Protein AF-A0A4Z2C5Z1-F1 (afdb_monomer_lite)

Secondary structure (DSSP, 8-state):
----HHHHHHHHHHHHHHHHHHHHHHHHHHHHHHHS---HHHHHHHGGG---HHHHHHHHHHHHS-HHHHHHHHHHHHSTTTTGGG--HHHHHHHHHHHHHHHHHHHHHHTT-SSTTHHHHHHHHHHHHHHHHHHHHHHHHHHHHHHHHHHH-EEETTEEE--SSHHHHHHHHHHHHHHHHHHHHHHHHHTT-S-GGG-TT-GGGTS---S---PPS-----PPPPS-----

pLDDT: mean 71.22, std 18.38, range [27.73, 94.25]

Radius of gyration: 23.82 Å; chains: 1; bounding box: 58×43×83 Å

Foldseek 3Di:
DDDPVVVVVVVVVVVVVVVVVVVVVVVVLVVVCVVDVDQLQCCVQPVVVPDDVVNVVVVLCVVVPALLLVVVLVVQCPPPVRHDVVSCVVVVVVVVCVVCCVPPVVVCVVVVPRDPLVVVCVVPNDPVSVVVVVVVVVVVLLVQLSRVQSVQFDQDPNDRDDPDPSSVVSSVVSVCVVVVVVVVVVCVVPVCPDPPVPPSNVVVVVPDDPDDPPDDDDDDDDDDDDDDDDDD

Organism: NCBI:txid433685

Sequence (232 aa):
MALNVPGLVATIIFYLLILCIGIWASIKSKRDEIRMQAHHTDMALLGDRRITLVVGIFTTTATWVGGTFIIGTAETVYDPKLGLIWAVMPLAATLAFCLGGFFFAEPMRDRKYVTIMDPFHIKYGDKLTGLLSVAVLMSEVIWVASTLISLGSVLEDGVYIQSAPISTICMLASLTTILLVSYLVSLLFNKHLIPDAWDVFNVKAQTLPLGGATVPPGENRGPAVPMLESTC

Structure (mmCIF, N/CA/C/O backbone):
data_AF-A0A4Z2C5Z1-F1
#
_entry.id   AF-A0A4Z2C5Z1-F1
#
loop_
_atom_site.group_PDB
_atom_site.id
_atom_site.type_symbol
_atom_site.label_atom_id
_atom_site.label_alt_id
_atom_site.label_comp_id
_atom_site.label_asym_id
_atom_site.label_entity_id
_atom_site.label_seq_id
_atom_site.pdbx_PDB_ins_code
_atom_site.Cartn_x
_atom_site.Cartn_y
_atom_site.Cartn_z
_atom_site.occupancy
_atom_site.B_iso_or_equiv
_atom_site.auth_seq_id
_atom_site.auth_comp_id
_atom_site.auth_asym_id
_atom_site.auth_atom_id
_atom_site.pdbx_PDB_model_num
ATOM 1 N N . MET A 1 1 ? 10.563 4.991 -33.818 1.00 48.00 1 MET A N 1
ATOM 2 C CA . MET A 1 1 ? 10.143 3.843 -32.988 1.00 48.00 1 MET A CA 1
ATOM 3 C C . MET A 1 1 ? 8.797 3.343 -33.491 1.00 48.00 1 MET A C 1
ATOM 5 O O . MET A 1 1 ? 7.889 4.154 -33.623 1.00 48.00 1 MET A O 1
ATOM 9 N N . ALA A 1 2 ? 8.678 2.067 -33.866 1.00 55.00 2 ALA A N 1
ATOM 10 C CA . ALA A 1 2 ? 7.405 1.507 -34.322 1.00 55.00 2 ALA A CA 1
ATOM 11 C C . ALA A 1 2 ? 6.477 1.307 -33.114 1.00 55.00 2 ALA A C 1
ATOM 13 O O . ALA A 1 2 ? 6.870 0.680 -32.132 1.00 55.00 2 ALA A O 1
ATOM 14 N N . LEU A 1 3 ? 5.270 1.874 -33.166 1.00 67.81 3 LEU A N 1
ATOM 15 C CA . LEU A 1 3 ? 4.299 1.766 -32.080 1.00 67.81 3 LEU A CA 1
ATOM 16 C C . LEU A 1 3 ? 3.866 0.298 -31.942 1.00 67.81 3 LEU A C 1
ATOM 18 O O . LEU A 1 3 ? 3.314 -0.276 -32.881 1.00 67.81 3 LEU A O 1
ATOM 22 N N . ASN A 1 4 ? 4.106 -0.314 -30.781 1.00 81.38 4 ASN A N 1
ATOM 23 C CA . ASN A 1 4 ? 3.651 -1.673 -30.498 1.00 81.38 4 ASN A CA 1
ATOM 24 C C . ASN A 1 4 ? 2.138 -1.661 -30.213 1.00 81.38 4 ASN A C 1
ATOM 26 O O . ASN A 1 4 ? 1.699 -1.623 -29.063 1.00 81.38 4 ASN A O 1
ATOM 30 N N . VAL A 1 5 ? 1.347 -1.654 -31.289 1.00 87.69 5 VAL A N 1
ATOM 31 C CA . VAL A 1 5 ? -0.122 -1.654 -31.253 1.00 87.69 5 VAL A CA 1
ATOM 32 C C . VAL A 1 5 ? -0.693 -2.785 -30.378 1.00 87.69 5 VAL A C 1
ATOM 34 O O . VAL A 1 5 ? -1.541 -2.473 -29.541 1.00 87.69 5 VAL A O 1
ATOM 37 N N . PRO A 1 6 ? -0.252 -4.061 -30.472 1.00 88.38 6 PRO A N 1
ATOM 38 C CA . PRO A 1 6 ? -0.813 -5.112 -29.620 1.00 88.38 6 PRO A CA 1
ATOM 39 C C . PRO A 1 6 ? -0.487 -4.917 -28.133 1.00 88.38 6 PRO A C 1
ATOM 41 O O . PRO A 1 6 ? -1.354 -5.155 -27.293 1.00 88.38 6 PRO A O 1
ATOM 44 N N . GLY A 1 7 ? 0.710 -4.420 -27.798 1.00 83.75 7 GLY A N 1
ATOM 45 C CA . GLY A 1 7 ? 1.064 -4.084 -26.415 1.00 83.75 7 GLY A CA 1
ATOM 46 C C . GLY A 1 7 ? 0.198 -2.957 -25.846 1.00 83.75 7 GLY A C 1
ATOM 47 O O . GLY A 1 7 ? -0.325 -3.073 -24.741 1.00 83.75 7 GLY A O 1
ATOM 48 N N . LEU A 1 8 ? -0.026 -1.897 -26.628 1.00 82.81 8 LEU A N 1
ATOM 49 C CA . LEU A 1 8 ? -0.885 -0.781 -26.226 1.00 82.81 8 LEU A CA 1
ATOM 50 C C . LEU A 1 8 ? -2.331 -1.234 -25.980 1.00 82.81 8 LEU A C 1
ATOM 52 O O . LEU A 1 8 ? -2.926 -0.879 -24.963 1.00 82.81 8 LEU A O 1
ATOM 56 N N . VAL A 1 9 ? -2.886 -2.040 -26.889 1.00 90.81 9 VAL A N 1
ATOM 57 C CA . VAL A 1 9 ? -4.251 -2.572 -26.760 1.00 90.81 9 VAL A CA 1
ATOM 58 C C . VAL A 1 9 ? -4.382 -3.445 -25.509 1.00 90.81 9 VAL A C 1
ATOM 60 O O . VAL A 1 9 ? -5.341 -3.276 -24.756 1.00 90.81 9 VAL A O 1
ATOM 63 N N . ALA A 1 10 ? -3.412 -4.324 -25.239 1.00 88.25 10 ALA A N 1
ATOM 64 C CA . ALA A 1 10 ? -3.416 -5.164 -24.040 1.00 88.25 10 ALA A CA 1
ATOM 65 C C . ALA A 1 10 ? -3.416 -4.330 -22.746 1.00 88.25 10 ALA A C 1
ATOM 67 O O . ALA A 1 10 ? -4.219 -4.585 -21.847 1.00 88.25 10 ALA A O 1
ATOM 68 N N . THR A 1 11 ? -2.579 -3.291 -22.679 1.00 84.62 11 THR A N 1
ATOM 69 C CA . THR A 1 11 ? -2.497 -2.381 -21.528 1.00 84.62 11 THR A CA 1
ATOM 70 C C . THR A 1 11 ? -3.802 -1.614 -21.300 1.00 84.62 11 THR A C 1
ATOM 72 O O . THR A 1 11 ? -4.273 -1.519 -20.166 1.00 84.62 11 THR A O 1
ATOM 75 N N . ILE A 1 12 ? -4.431 -1.107 -22.367 1.00 89.06 12 ILE A N 1
ATOM 76 C CA . ILE A 1 12 ? -5.719 -0.403 -22.271 1.00 89.06 12 ILE A CA 1
ATOM 77 C C . ILE A 1 12 ? -6.807 -1.339 -21.732 1.00 89.06 12 ILE A C 1
ATOM 79 O O . ILE A 1 12 ? -7.518 -0.974 -20.795 1.00 89.06 12 ILE A O 1
ATOM 83 N N . ILE A 1 13 ? -6.923 -2.552 -22.286 1.00 94.00 13 ILE A N 1
ATOM 84 C CA . ILE A 1 13 ? -7.915 -3.542 -21.836 1.00 94.00 13 ILE A CA 1
ATOM 85 C C . ILE A 1 13 ? -7.699 -3.881 -20.359 1.00 94.00 13 ILE A C 1
ATOM 87 O O . ILE A 1 13 ? -8.655 -3.906 -19.585 1.00 94.00 13 ILE A O 1
ATOM 91 N N . PHE A 1 14 ? -6.449 -4.095 -19.952 1.00 89.50 14 PHE A N 1
ATOM 92 C CA . PHE A 1 14 ? -6.105 -4.407 -18.570 1.00 89.50 14 PHE A CA 1
ATOM 93 C C . PHE A 1 14 ? -6.522 -3.296 -17.592 1.00 89.50 14 PHE A C 1
ATOM 95 O O . PHE A 1 14 ? -7.188 -3.579 -16.594 1.00 89.50 14 PHE A O 1
ATOM 102 N N . TYR A 1 15 ? -6.219 -2.029 -17.894 1.00 87.94 15 TYR A N 1
ATOM 103 C CA . TYR A 1 15 ? -6.629 -0.911 -17.036 1.00 87.94 15 TYR A CA 1
ATOM 104 C C . TYR A 1 15 ? -8.146 -0.713 -16.991 1.00 87.94 15 TYR A C 1
ATOM 106 O O . TYR A 1 15 ? -8.686 -0.416 -15.924 1.00 87.94 15 TYR A O 1
ATOM 114 N N . LEU A 1 16 ? -8.849 -0.924 -18.110 1.00 94.19 16 LEU A N 1
ATOM 115 C CA . LEU A 1 16 ? -10.314 -0.887 -18.129 1.00 94.19 16 LEU A CA 1
ATOM 116 C C . LEU A 1 16 ? -10.916 -1.980 -17.242 1.00 94.19 16 LEU A C 1
ATOM 118 O O . LEU A 1 16 ? -11.851 -1.700 -16.497 1.00 94.19 16 LEU A O 1
ATOM 122 N N . LEU A 1 17 ? -10.363 -3.196 -17.259 1.00 94.25 17 LEU A N 1
ATOM 123 C CA . LEU A 1 17 ? -10.811 -4.278 -16.377 1.00 94.25 17 LEU A CA 1
ATOM 124 C C . LEU A 1 17 ? -10.624 -3.921 -14.898 1.00 94.25 17 LEU A C 1
ATOM 126 O O . LEU A 1 17 ? -11.562 -4.085 -14.117 1.00 94.25 17 LEU A O 1
ATOM 130 N N . ILE A 1 18 ? -9.459 -3.384 -14.518 1.00 90.31 18 ILE A N 1
ATOM 131 C CA . ILE A 1 18 ? -9.204 -2.927 -13.141 1.00 90.31 18 ILE A CA 1
ATOM 132 C C . ILE A 1 18 ? -10.215 -1.853 -12.737 1.00 90.31 18 ILE A C 1
ATOM 134 O O . ILE A 1 18 ? -10.815 -1.941 -11.663 1.00 90.31 18 ILE A O 1
ATOM 138 N N . LEU A 1 19 ? -10.445 -0.865 -13.605 1.00 89.88 19 LEU A N 1
ATOM 139 C CA . LEU A 1 19 ? -11.395 0.213 -13.349 1.00 89.88 19 LEU A CA 1
ATOM 140 C C . LEU A 1 19 ? -12.823 -0.328 -13.181 1.00 89.88 19 LEU A C 1
ATOM 142 O O . LEU A 1 19 ? -13.511 0.038 -12.229 1.00 89.88 19 LEU A O 1
ATOM 146 N N . CYS A 1 20 ? -13.258 -1.236 -14.056 1.00 93.25 20 CYS A N 1
ATOM 147 C CA . CYS A 1 20 ? -14.568 -1.876 -13.963 1.00 93.25 20 CYS A CA 1
ATOM 148 C C . CYS A 1 20 ? -14.731 -2.665 -12.657 1.00 93.25 20 CYS A C 1
ATOM 150 O O . CYS A 1 20 ? -15.773 -2.548 -12.010 1.00 93.25 20 CYS A O 1
ATOM 152 N N . ILE A 1 21 ? -13.712 -3.426 -12.241 1.00 91.88 21 ILE A N 1
ATOM 153 C CA . ILE A 1 21 ? -13.726 -4.170 -10.973 1.00 91.88 21 ILE A CA 1
ATOM 154 C C . ILE A 1 21 ? -13.789 -3.202 -9.788 1.00 91.88 21 ILE A C 1
ATOM 156 O O . ILE A 1 21 ? -14.585 -3.424 -8.878 1.00 91.88 21 ILE A O 1
ATOM 160 N N . GLY A 1 22 ? -13.015 -2.114 -9.810 1.00 86.50 22 GLY A N 1
ATOM 161 C CA . GLY A 1 22 ? -13.023 -1.095 -8.758 1.00 86.50 22 GLY A CA 1
ATOM 162 C C . GLY A 1 22 ? -14.382 -0.407 -8.614 1.00 86.50 22 GLY A C 1
ATOM 163 O O . GLY A 1 22 ? -14.910 -0.299 -7.506 1.00 86.50 22 GLY A O 1
ATOM 164 N N . ILE A 1 23 ? -14.999 -0.013 -9.732 1.00 89.56 23 ILE A N 1
ATOM 165 C CA . ILE A 1 23 ? -16.342 0.585 -9.744 1.00 89.56 23 ILE A CA 1
ATOM 166 C C . ILE A 1 23 ? -17.383 -0.429 -9.256 1.00 89.56 23 ILE A C 1
ATOM 168 O O . ILE A 1 23 ? -18.216 -0.102 -8.409 1.00 89.56 23 ILE A O 1
ATOM 172 N N . TRP A 1 24 ? -17.331 -1.671 -9.744 1.00 89.75 24 TRP A N 1
ATOM 173 C CA . TRP A 1 24 ? -18.250 -2.725 -9.315 1.00 89.75 24 TRP A CA 1
ATOM 174 C C . TRP A 1 24 ? -18.121 -3.022 -7.817 1.00 89.75 24 TRP A C 1
ATOM 176 O O . TRP A 1 24 ? -19.137 -3.100 -7.125 1.00 89.75 24 TRP A O 1
ATOM 186 N N . ALA A 1 25 ? -16.893 -3.118 -7.301 1.00 83.19 25 ALA A N 1
ATOM 187 C CA . ALA A 1 25 ? -16.615 -3.319 -5.884 1.00 83.19 25 ALA A CA 1
ATOM 188 C C . ALA A 1 25 ? -17.096 -2.136 -5.030 1.00 83.19 25 ALA A C 1
ATOM 190 O O . ALA A 1 25 ? -17.693 -2.358 -3.980 1.00 83.19 25 ALA A O 1
ATOM 191 N N . SER A 1 26 ? -16.922 -0.895 -5.497 1.00 77.56 26 SER A N 1
ATOM 192 C CA . SER A 1 26 ? -17.417 0.308 -4.814 1.00 77.56 26 SER A CA 1
ATOM 193 C C . SER A 1 26 ? -18.949 0.339 -4.736 1.00 77.56 26 SER A C 1
ATOM 195 O O . SER A 1 26 ? -19.518 0.545 -3.663 1.00 77.56 26 SER A O 1
ATOM 197 N N . ILE A 1 27 ? -19.636 0.044 -5.847 1.00 83.69 27 ILE A N 1
ATOM 198 C CA . ILE A 1 27 ? -21.105 -0.021 -5.885 1.00 83.69 27 ILE A CA 1
ATOM 199 C C . ILE A 1 27 ? -21.620 -1.175 -5.019 1.00 83.69 27 ILE A C 1
ATOM 201 O O . ILE A 1 27 ? -22.633 -1.028 -4.332 1.00 83.69 27 ILE A O 1
ATOM 205 N N . LYS A 1 28 ? -20.938 -2.324 -5.048 1.00 81.88 28 LYS A N 1
ATOM 206 C CA . LYS A 1 28 ? -21.278 -3.481 -4.219 1.00 81.88 28 LYS A CA 1
ATOM 207 C C . LYS A 1 28 ? -21.099 -3.170 -2.734 1.00 81.88 28 LYS A C 1
ATOM 209 O O . LYS A 1 28 ? -22.021 -3.435 -1.975 1.00 81.88 28 LYS A O 1
ATOM 214 N N . SER A 1 29 ? -19.987 -2.541 -2.354 1.00 72.00 29 SER A N 1
ATOM 215 C CA . SER A 1 29 ? -19.717 -2.102 -0.980 1.00 72.00 29 SER A CA 1
ATOM 216 C C . SER A 1 29 ? -20.837 -1.198 -0.456 1.00 72.00 29 SER A C 1
ATOM 218 O O . SER A 1 29 ? -21.449 -1.506 0.562 1.00 72.00 29 SER A O 1
ATOM 220 N N . LYS A 1 30 ? -21.223 -0.175 -1.233 1.00 68.69 30 LYS A N 1
ATOM 221 C CA . LYS A 1 30 ? -22.335 0.727 -0.888 1.00 68.69 30 LYS A CA 1
ATOM 222 C C . LYS A 1 30 ? -23.688 0.010 -0.795 1.00 68.69 30 LYS A C 1
ATOM 224 O O . LYS A 1 30 ? -24.557 0.380 -0.011 1.00 68.69 30 LYS A O 1
ATOM 229 N N . ARG A 1 31 ? -23.910 -1.012 -1.625 1.00 71.88 31 ARG A N 1
ATOM 230 C CA . ARG A 1 31 ? -25.145 -1.808 -1.591 1.00 71.88 31 ARG A CA 1
ATOM 231 C C . ARG A 1 31 ? -25.209 -2.700 -0.354 1.00 71.88 31 ARG A C 1
ATOM 233 O O . ARG A 1 31 ? -26.284 -2.826 0.226 1.00 71.88 31 ARG A O 1
ATOM 240 N N . ASP A 1 32 ? -24.091 -3.311 0.020 1.00 67.69 32 ASP A N 1
ATOM 241 C CA . ASP A 1 32 ? -23.993 -4.172 1.199 1.00 67.69 32 ASP A CA 1
ATOM 242 C C . ASP A 1 32 ? -24.105 -3.341 2.494 1.00 67.69 32 ASP A C 1
ATOM 244 O O . ASP A 1 32 ? -24.792 -3.763 3.421 1.00 67.69 32 ASP A O 1
ATOM 248 N N . GLU A 1 33 ? -23.574 -2.116 2.500 1.00 65.19 33 GLU A N 1
ATOM 249 C CA . GLU A 1 33 ? -23.713 -1.107 3.563 1.00 65.19 33 GLU A CA 1
ATOM 250 C C . GLU A 1 33 ? -25.170 -0.663 3.804 1.00 65.19 33 GLU A C 1
ATOM 252 O O . GLU A 1 33 ? -25.617 -0.575 4.941 1.00 65.19 33 GLU A O 1
ATOM 257 N N . ILE A 1 34 ? -25.968 -0.445 2.751 1.00 66.38 34 ILE A N 1
ATOM 258 C CA . ILE A 1 34 ? -27.405 -0.123 2.906 1.00 66.38 34 ILE A CA 1
ATOM 259 C C . ILE A 1 34 ? -28.192 -1.319 3.474 1.00 66.38 34 ILE A C 1
ATOM 261 O O . ILE A 1 34 ? -29.242 -1.153 4.096 1.00 66.38 34 ILE A O 1
ATOM 265 N N . ARG A 1 35 ? -27.715 -2.544 3.230 1.00 63.94 35 ARG A N 1
ATOM 266 C CA . ARG A 1 35 ? -28.427 -3.789 3.553 1.00 63.94 35 ARG A CA 1
ATOM 267 C C . ARG A 1 35 ? -28.103 -4.313 4.950 1.00 63.94 35 ARG A C 1
ATOM 269 O O . ARG A 1 35 ? -28.945 -4.964 5.565 1.00 63.94 35 ARG A O 1
ATOM 276 N N . MET A 1 36 ? -26.891 -4.051 5.422 1.00 58.16 36 MET A N 1
ATOM 277 C CA . MET A 1 36 ? -26.401 -4.377 6.753 1.00 58.16 36 MET A CA 1
ATOM 278 C C . MET A 1 36 ? -26.241 -3.058 7.495 1.00 58.16 36 MET A C 1
ATOM 280 O O . MET A 1 36 ? -25.309 -2.316 7.227 1.00 58.16 36 MET A O 1
ATOM 284 N N . GLN A 1 37 ? -27.150 -2.769 8.424 1.00 53.97 37 GLN A N 1
ATOM 285 C CA . GLN A 1 37 ? -27.131 -1.610 9.324 1.00 53.97 37 GLN A CA 1
ATOM 286 C C . GLN A 1 37 ? -25.958 -1.721 10.325 1.00 53.97 37 GLN A C 1
ATOM 288 O O . GLN A 1 37 ? -26.146 -1.810 11.536 1.00 53.97 37 GLN A O 1
ATOM 293 N N . ALA A 1 38 ? -24.742 -1.837 9.801 1.00 52.31 38 ALA A N 1
ATOM 294 C CA . ALA A 1 38 ? -23.497 -2.069 10.505 1.00 52.31 38 ALA A CA 1
ATOM 295 C C . ALA A 1 38 ? -22.658 -0.787 10.473 1.00 52.31 38 ALA A C 1
ATOM 297 O O . ALA A 1 38 ? -22.737 0.003 9.538 1.00 52.31 38 ALA A O 1
ATOM 298 N N . HIS A 1 39 ? -21.888 -0.578 11.538 1.00 56.28 39 HIS A N 1
ATOM 299 C CA . HIS A 1 39 ? -21.118 0.630 11.832 1.00 56.28 39 HIS A CA 1
ATOM 300 C C . HIS A 1 39 ? -20.307 1.093 10.606 1.00 56.28 39 HIS A C 1
ATOM 302 O O . HIS A 1 39 ? -19.300 0.479 10.252 1.00 56.28 39 HIS A O 1
ATOM 308 N N . HIS A 1 40 ? -20.754 2.164 9.946 1.00 58.22 40 HIS A N 1
ATOM 309 C CA . HIS A 1 40 ? -20.232 2.591 8.646 1.00 58.22 40 HIS A CA 1
ATOM 310 C C . HIS A 1 40 ? -18.692 2.794 8.628 1.00 58.22 40 HIS A C 1
ATOM 312 O O . HIS A 1 40 ? -18.019 2.474 7.646 1.00 58.22 40 HIS A O 1
ATOM 318 N N . THR A 1 41 ? -18.106 3.222 9.754 1.00 58.59 41 THR A N 1
ATOM 319 C CA . THR A 1 41 ? -16.655 3.407 9.934 1.00 58.59 41 THR A CA 1
ATOM 320 C C . THR A 1 41 ? -15.856 2.106 9.789 1.00 58.59 41 THR A C 1
ATOM 322 O O . THR A 1 41 ? -14.783 2.095 9.185 1.00 58.59 41 THR A O 1
ATOM 325 N N . ASP A 1 42 ? -16.383 0.992 10.306 1.00 60.09 42 ASP A N 1
ATOM 326 C CA . ASP A 1 42 ? -15.681 -0.296 10.337 1.00 60.09 42 ASP A CA 1
ATOM 327 C C . ASP A 1 42 ? -15.728 -0.998 8.972 1.00 60.09 42 ASP A C 1
ATOM 329 O O . ASP A 1 42 ? -14.776 -1.678 8.584 1.00 60.09 42 ASP A O 1
ATOM 333 N N . MET A 1 43 ? -16.800 -0.812 8.195 1.00 59.16 43 MET A N 1
ATOM 334 C CA . MET A 1 43 ? -16.854 -1.339 6.827 1.00 59.16 43 MET A CA 1
ATOM 335 C C . MET A 1 43 ? -15.890 -0.608 5.896 1.00 59.16 43 MET A C 1
ATOM 337 O O . MET A 1 43 ? -15.167 -1.257 5.141 1.00 59.16 43 MET A O 1
ATOM 341 N N . ALA A 1 44 ? -15.845 0.719 5.966 1.00 61.44 44 ALA A N 1
ATOM 342 C CA . ALA A 1 44 ? -15.045 1.513 5.044 1.00 61.44 44 ALA A CA 1
ATOM 343 C C . ALA A 1 44 ? -13.538 1.492 5.363 1.00 61.44 44 ALA A C 1
ATOM 345 O O . ALA A 1 44 ? -12.731 1.481 4.435 1.00 61.44 44 ALA A O 1
ATOM 346 N N . LEU A 1 45 ? -13.148 1.453 6.644 1.00 63.28 45 LEU A N 1
ATOM 347 C CA . LEU A 1 45 ? -11.731 1.434 7.041 1.00 63.28 45 LEU A CA 1
ATOM 348 C C . LEU A 1 45 ? -11.170 0.021 7.228 1.00 63.28 45 LEU A C 1
ATOM 350 O O . LEU A 1 45 ? -10.005 -0.222 6.923 1.00 63.28 45 LEU A O 1
ATOM 354 N N . LEU A 1 46 ? -11.977 -0.911 7.745 1.00 67.25 46 LEU A N 1
ATOM 355 C CA . LEU A 1 46 ? -11.513 -2.237 8.173 1.00 67.25 46 LEU A CA 1
ATOM 356 C C . LEU A 1 46 ? -12.119 -3.388 7.353 1.00 67.25 46 LEU A C 1
ATOM 358 O O . LEU A 1 46 ? -11.819 -4.552 7.636 1.00 67.25 46 LEU A O 1
ATOM 362 N N . GLY A 1 47 ? -12.990 -3.107 6.375 1.00 64.56 47 GLY A N 1
ATOM 363 C CA . GLY A 1 47 ? -13.679 -4.146 5.604 1.00 64.56 47 GLY A CA 1
ATOM 364 C C . GLY A 1 47 ? -14.495 -5.089 6.495 1.00 64.56 47 GLY A C 1
ATOM 365 O O . GLY A 1 47 ? -14.420 -6.310 6.334 1.00 64.56 47 GLY A O 1
ATOM 366 N N . ASP A 1 48 ? -15.189 -4.538 7.499 1.00 67.31 48 ASP A N 1
ATOM 367 C CA . ASP A 1 48 ? -15.963 -5.277 8.516 1.00 67.31 48 ASP A CA 1
ATOM 368 C C . ASP A 1 48 ? -15.113 -6.237 9.375 1.00 67.31 48 ASP A C 1
ATOM 370 O O . ASP A 1 48 ? -15.631 -7.134 10.035 1.00 67.31 48 ASP A O 1
ATOM 374 N N . ARG A 1 49 ? -13.773 -6.123 9.347 1.00 70.38 49 ARG A N 1
ATOM 375 C CA . ARG A 1 49 ? -12.845 -7.056 10.027 1.00 70.38 49 ARG A CA 1
ATOM 376 C C . ARG A 1 49 ? -13.076 -8.532 9.665 1.00 70.38 49 ARG A C 1
ATOM 378 O O . ARG A 1 49 ? -12.647 -9.428 10.402 1.00 70.38 49 ARG A O 1
ATOM 385 N N . ARG A 1 50 ? -13.737 -8.794 8.531 1.00 68.56 50 ARG A N 1
ATOM 386 C CA . ARG A 1 50 ? -14.008 -10.132 7.975 1.00 68.56 50 ARG A CA 1
ATOM 387 C C . ARG A 1 50 ? -13.079 -10.487 6.821 1.00 68.56 50 ARG A C 1
ATOM 389 O O . ARG A 1 50 ? -13.304 -11.490 6.143 1.00 68.56 50 ARG A O 1
ATOM 396 N N . ILE A 1 51 ? -12.033 -9.691 6.592 1.00 75.94 51 ILE A N 1
ATOM 397 C CA . ILE A 1 51 ? -11.057 -9.994 5.552 1.00 75.94 51 ILE A CA 1
ATOM 398 C C . ILE A 1 51 ? -10.454 -11.377 5.817 1.00 75.94 51 ILE A C 1
ATOM 400 O O . ILE A 1 51 ? -9.927 -11.672 6.891 1.00 75.94 51 ILE A O 1
ATOM 404 N N . THR A 1 52 ? -10.617 -12.270 4.847 1.00 82.88 52 THR A N 1
ATOM 405 C CA . THR A 1 52 ? -10.048 -13.614 4.935 1.00 82.88 52 THR A CA 1
ATOM 406 C C . THR A 1 52 ? -8.536 -13.504 4.788 1.00 82.88 52 THR A C 1
ATOM 408 O O . THR A 1 52 ? -8.052 -12.680 4.013 1.00 82.88 52 THR A O 1
ATOM 411 N N . LEU A 1 53 ? -7.788 -14.365 5.479 1.00 83.06 53 LEU A N 1
ATOM 412 C CA . LEU A 1 53 ? -6.323 -14.391 5.442 1.00 83.06 53 LEU A CA 1
ATOM 413 C C . LEU A 1 53 ? -5.767 -14.403 4.009 1.00 83.06 53 LEU A C 1
ATOM 415 O O . LEU A 1 53 ? -4.810 -13.700 3.722 1.00 83.06 53 LEU A O 1
ATOM 419 N N . VAL A 1 54 ? -6.420 -15.120 3.090 1.00 86.94 54 VAL A N 1
ATOM 420 C CA . VAL A 1 54 ? -6.052 -15.159 1.664 1.00 86.94 54 VAL A CA 1
ATOM 421 C C . VAL A 1 54 ? -6.095 -13.770 1.020 1.00 86.94 54 VAL A C 1
ATOM 423 O O . VAL A 1 54 ? -5.138 -13.357 0.372 1.00 86.94 54 VAL A O 1
ATOM 426 N N . VAL A 1 55 ? -7.186 -13.027 1.223 1.00 86.25 55 VAL A N 1
ATOM 427 C CA . VAL A 1 55 ? -7.335 -11.661 0.695 1.00 86.25 55 VAL A CA 1
ATOM 428 C C . VAL A 1 55 ? -6.334 -10.721 1.369 1.00 86.25 55 VAL A C 1
ATOM 430 O O . VAL A 1 55 ? -5.764 -9.861 0.702 1.00 86.25 55 VAL A O 1
ATOM 433 N N . GLY A 1 56 ? -6.067 -10.931 2.663 1.00 85.75 56 GLY A N 1
ATOM 434 C CA . GLY A 1 56 ? -5.004 -10.248 3.399 1.00 85.75 56 GLY A CA 1
ATOM 435 C C . GLY A 1 56 ? -3.627 -10.443 2.760 1.00 85.75 56 GLY A C 1
ATOM 436 O O . GLY A 1 56 ? -2.982 -9.453 2.436 1.00 85.75 56 GLY A O 1
ATOM 437 N N . ILE A 1 57 ? -3.220 -11.688 2.482 1.00 87.38 57 ILE A N 1
ATOM 438 C CA . ILE A 1 57 ? -1.942 -11.996 1.815 1.00 87.38 57 ILE A CA 1
ATOM 439 C C . ILE A 1 57 ? -1.855 -11.275 0.471 1.00 87.38 57 ILE A C 1
ATOM 441 O O . ILE A 1 57 ? -0.901 -10.537 0.244 1.00 87.38 57 ILE A O 1
ATOM 445 N N . PHE A 1 58 ? -2.859 -11.430 -0.399 1.00 88.62 58 PHE A N 1
ATOM 446 C CA . PHE A 1 58 ? -2.834 -10.787 -1.716 1.00 88.62 58 PHE A CA 1
ATOM 447 C C . PHE A 1 58 ? -2.749 -9.261 -1.624 1.00 88.62 58 PHE A C 1
ATOM 449 O O . PHE A 1 58 ? -2.023 -8.648 -2.402 1.00 88.62 58 PHE A O 1
ATOM 456 N N . THR A 1 59 ? -3.445 -8.654 -0.662 1.00 87.38 59 THR A N 1
ATOM 457 C CA . THR A 1 59 ? -3.443 -7.198 -0.470 1.00 87.38 59 THR A CA 1
ATOM 458 C C . THR A 1 59 ? -2.084 -6.718 0.036 1.00 87.38 59 THR A C 1
ATOM 460 O O . THR A 1 59 ? -1.514 -5.795 -0.538 1.00 87.38 59 THR A O 1
ATOM 463 N N . THR A 1 60 ? -1.516 -7.378 1.050 1.00 87.06 60 THR A N 1
ATOM 464 C CA . THR A 1 60 ? -0.191 -7.033 1.588 1.00 87.06 60 THR A CA 1
ATOM 465 C C . THR A 1 60 ? 0.912 -7.233 0.547 1.00 87.06 60 THR A C 1
ATOM 467 O O . THR A 1 60 ? 1.786 -6.377 0.411 1.00 87.06 60 THR A O 1
ATOM 470 N N . THR A 1 61 ? 0.855 -8.313 -0.240 1.00 87.94 61 THR A N 1
ATOM 471 C CA . THR A 1 61 ? 1.787 -8.532 -1.354 1.00 87.94 61 THR A CA 1
ATOM 472 C C . THR A 1 61 ? 1.634 -7.455 -2.427 1.00 87.94 61 THR A C 1
ATOM 474 O O . THR A 1 61 ? 2.644 -6.923 -2.882 1.00 87.94 61 THR A O 1
ATOM 477 N N . ALA A 1 62 ? 0.405 -7.082 -2.796 1.00 86.69 62 ALA A N 1
ATOM 478 C CA . ALA A 1 62 ? 0.157 -6.029 -3.782 1.00 86.69 62 ALA A CA 1
ATOM 479 C C . ALA A 1 62 ? 0.696 -4.655 -3.341 1.00 86.69 62 ALA A C 1
ATOM 481 O O . ALA A 1 62 ? 1.124 -3.875 -4.187 1.00 86.69 62 ALA A O 1
ATOM 482 N N . THR A 1 63 ? 0.724 -4.360 -2.037 1.00 85.56 63 THR A N 1
ATOM 483 C CA . THR A 1 63 ? 1.318 -3.121 -1.505 1.00 85.56 63 THR A CA 1
ATOM 484 C C . THR A 1 63 ? 2.843 -3.074 -1.665 1.00 85.56 63 THR A C 1
ATOM 486 O O . THR A 1 63 ? 3.397 -2.002 -1.895 1.00 85.56 63 THR A O 1
ATOM 489 N N . TRP A 1 64 ? 3.527 -4.217 -1.550 1.00 84.62 64 TRP A N 1
ATOM 490 C CA . TRP A 1 64 ? 4.996 -4.271 -1.516 1.00 84.62 64 TRP A CA 1
ATOM 491 C C . TRP A 1 64 ? 5.644 -4.623 -2.854 1.00 84.62 64 TRP A C 1
ATOM 493 O O . TRP A 1 64 ? 6.744 -4.156 -3.152 1.00 84.62 64 TRP A O 1
ATOM 503 N N . VAL A 1 65 ? 4.970 -5.419 -3.682 1.00 84.69 65 VAL A N 1
ATOM 504 C CA . VAL A 1 65 ? 5.468 -5.818 -5.003 1.00 84.69 65 VAL A CA 1
ATOM 505 C C . VAL A 1 65 ? 5.055 -4.761 -6.031 1.00 84.69 65 VAL A C 1
ATOM 507 O O . VAL A 1 65 ? 4.063 -4.905 -6.740 1.00 84.69 65 VAL A O 1
ATOM 510 N N . GLY A 1 66 ? 5.816 -3.664 -6.070 1.00 81.88 66 GLY A N 1
ATOM 511 C CA . GLY A 1 66 ? 5.631 -2.540 -6.997 1.00 81.88 66 GLY A CA 1
ATOM 512 C C . GLY A 1 66 ? 6.722 -2.426 -8.070 1.00 81.88 66 GLY A C 1
ATOM 513 O O . GLY A 1 66 ? 7.673 -3.205 -8.106 1.00 81.88 66 GLY A O 1
ATOM 514 N N . GLY A 1 67 ? 6.611 -1.413 -8.937 1.00 77.81 67 GLY A N 1
ATOM 515 C CA . GLY A 1 67 ? 7.581 -1.168 -10.018 1.00 77.81 67 GLY A CA 1
ATOM 516 C C . GLY A 1 67 ? 9.013 -0.964 -9.513 1.00 77.81 67 GLY A C 1
ATOM 517 O O . GLY A 1 67 ? 9.940 -1.596 -10.013 1.00 77.81 67 GLY A O 1
ATOM 518 N N . THR A 1 68 ? 9.183 -0.183 -8.443 1.00 79.69 68 THR A N 1
ATOM 519 C CA . THR A 1 68 ? 10.478 0.040 -7.776 1.00 79.69 68 THR A CA 1
ATOM 520 C C . THR A 1 68 ? 11.097 -1.244 -7.250 1.00 79.69 68 THR A C 1
ATOM 522 O O . THR A 1 68 ? 12.288 -1.475 -7.439 1.00 79.69 68 THR A O 1
ATOM 525 N N . PHE A 1 69 ? 10.290 -2.098 -6.619 1.00 85.25 69 PHE A N 1
ATOM 526 C CA . PHE A 1 69 ? 10.728 -3.397 -6.122 1.00 85.25 69 PHE A CA 1
ATOM 527 C C . PHE A 1 69 ? 11.236 -4.285 -7.265 1.00 85.25 69 PHE A C 1
ATOM 529 O O . PHE A 1 69 ? 12.302 -4.889 -7.146 1.00 85.25 69 PHE A O 1
ATOM 536 N N . ILE A 1 70 ? 10.499 -4.346 -8.380 1.00 85.12 70 ILE A N 1
ATOM 537 C CA . ILE A 1 70 ? 10.845 -5.185 -9.535 1.00 85.12 70 ILE A CA 1
ATOM 538 C C . ILE A 1 70 ? 12.126 -4.680 -10.205 1.00 85.12 70 ILE A C 1
ATOM 540 O O . ILE A 1 70 ? 13.048 -5.469 -10.407 1.00 85.12 70 ILE A O 1
ATOM 544 N N . ILE A 1 71 ? 12.207 -3.381 -10.509 1.00 82.75 71 ILE A N 1
ATOM 545 C CA . ILE A 1 71 ? 13.380 -2.793 -11.172 1.00 82.75 71 ILE A CA 1
ATOM 546 C C . ILE A 1 71 ? 14.619 -2.904 -10.276 1.00 82.75 71 ILE A C 1
ATOM 548 O O . ILE A 1 71 ? 15.655 -3.374 -10.739 1.00 82.75 71 ILE A O 1
ATOM 552 N N . GLY A 1 72 ? 14.512 -2.558 -8.989 1.00 81.38 72 GLY A N 1
ATOM 553 C CA . GLY A 1 72 ? 15.647 -2.624 -8.063 1.00 81.38 72 GLY A CA 1
ATOM 554 C C . GLY A 1 72 ? 16.135 -4.055 -7.812 1.00 81.38 72 GLY A C 1
ATOM 555 O O . GLY A 1 72 ? 17.339 -4.308 -7.738 1.00 81.38 72 GLY A O 1
ATOM 556 N N . THR A 1 73 ? 15.221 -5.028 -7.742 1.00 84.56 73 THR A N 1
ATOM 557 C CA . THR A 1 73 ? 15.614 -6.443 -7.632 1.00 84.56 73 THR A CA 1
ATOM 558 C C . THR A 1 73 ? 16.275 -6.928 -8.925 1.00 84.56 73 THR A C 1
ATOM 560 O O . THR A 1 73 ? 17.268 -7.645 -8.874 1.00 84.56 73 THR A O 1
ATOM 563 N N . ALA A 1 74 ? 15.776 -6.515 -10.093 1.00 84.62 74 ALA A N 1
ATOM 564 C CA . ALA A 1 74 ? 16.391 -6.869 -11.370 1.00 84.62 74 ALA A CA 1
ATOM 565 C C . ALA A 1 74 ? 17.813 -6.294 -11.501 1.00 84.62 74 ALA A C 1
ATOM 567 O O . ALA A 1 74 ? 18.719 -7.016 -11.910 1.00 84.62 74 ALA A O 1
ATOM 568 N N . GLU A 1 75 ? 18.025 -5.037 -11.106 1.00 81.94 75 GLU A N 1
ATOM 569 C CA . GLU A 1 75 ? 19.341 -4.386 -11.126 1.00 81.94 75 GLU A CA 1
ATOM 570 C C . GLU A 1 75 ? 20.344 -5.090 -10.201 1.00 81.94 75 GLU A C 1
ATOM 572 O O . GLU A 1 75 ? 21.447 -5.435 -10.626 1.00 81.94 75 GLU A O 1
ATOM 577 N N . THR A 1 76 ? 19.944 -5.377 -8.958 1.00 83.94 76 THR A N 1
ATOM 578 C CA . THR A 1 76 ? 20.818 -6.045 -7.975 1.00 83.94 76 THR A CA 1
ATOM 579 C C . THR A 1 76 ? 21.198 -7.467 -8.380 1.00 83.94 76 THR A C 1
ATOM 581 O O . THR A 1 76 ? 22.333 -7.880 -8.150 1.00 83.94 76 THR A O 1
ATOM 584 N N . VAL A 1 77 ? 20.288 -8.209 -9.017 1.00 85.38 77 VAL A N 1
ATOM 585 C CA . VAL A 1 77 ? 20.573 -9.562 -9.522 1.00 85.38 77 VAL A CA 1
ATOM 586 C C . VAL A 1 77 ? 21.443 -9.530 -10.779 1.00 85.38 77 VAL A C 1
ATOM 588 O O . VAL A 1 77 ? 22.240 -10.446 -10.990 1.00 85.38 77 VAL A O 1
ATOM 591 N N . TYR A 1 78 ? 21.290 -8.502 -11.617 1.00 82.56 78 TYR A N 1
ATOM 592 C CA . TYR A 1 78 ? 22.040 -8.362 -12.865 1.00 82.56 78 TYR A CA 1
ATOM 593 C C . TYR A 1 78 ? 23.479 -7.874 -12.647 1.00 82.56 78 TYR A C 1
ATOM 595 O O . TYR A 1 78 ? 24.353 -8.188 -13.457 1.00 82.56 78 TYR A O 1
ATOM 603 N N . ASP A 1 79 ? 23.758 -7.144 -11.562 1.00 81.81 79 ASP A N 1
ATOM 604 C CA . ASP A 1 79 ? 25.125 -6.742 -11.227 1.00 81.81 79 ASP A CA 1
ATOM 605 C C . ASP A 1 79 ? 25.978 -7.985 -10.883 1.00 81.81 79 ASP A C 1
ATOM 607 O O . ASP A 1 79 ? 25.689 -8.690 -9.908 1.00 81.81 79 ASP A O 1
ATOM 611 N N . PRO A 1 80 ? 27.062 -8.268 -11.635 1.00 75.88 80 PRO A N 1
ATOM 612 C CA . PRO A 1 80 ? 27.920 -9.431 -11.402 1.00 75.88 80 PRO A CA 1
ATOM 613 C C . PRO A 1 80 ? 28.615 -9.423 -10.032 1.00 75.88 80 PRO A C 1
ATOM 615 O O . PRO A 1 80 ? 29.137 -10.459 -9.614 1.00 75.88 80 PRO A O 1
ATOM 618 N N . LYS A 1 81 ? 28.634 -8.288 -9.319 1.00 79.31 81 LYS A N 1
ATOM 619 C CA . LYS A 1 81 ? 29.141 -8.191 -7.941 1.00 79.31 81 LYS A CA 1
ATOM 620 C C . LYS A 1 81 ? 28.098 -8.561 -6.884 1.00 79.31 81 LYS A C 1
ATOM 622 O O . LYS A 1 81 ? 28.487 -8.905 -5.768 1.00 79.31 81 LYS A O 1
ATOM 627 N N . LEU A 1 82 ? 26.807 -8.466 -7.212 1.00 71.75 82 LEU A N 1
ATOM 628 C CA . LEU A 1 82 ? 25.700 -8.605 -6.262 1.00 71.75 82 LEU A CA 1
ATOM 629 C C . LEU A 1 82 ? 24.845 -9.858 -6.532 1.00 71.75 82 LEU A C 1
ATOM 631 O O . LEU A 1 82 ? 24.477 -10.531 -5.584 1.00 71.75 82 LEU A O 1
ATOM 635 N N . GLY A 1 83 ? 24.644 -10.328 -7.758 1.00 75.81 83 GLY A N 1
ATOM 636 C CA . GLY A 1 83 ? 24.044 -11.650 -8.018 1.00 75.81 83 GLY A CA 1
ATOM 637 C C . GLY A 1 83 ? 22.742 -11.980 -7.247 1.00 75.81 83 GLY A C 1
ATOM 638 O O . GLY A 1 83 ? 22.070 -11.136 -6.658 1.00 75.81 83 GLY A O 1
ATOM 639 N N . LEU A 1 84 ? 22.349 -13.260 -7.237 1.00 75.31 84 LEU A N 1
ATOM 640 C CA . LEU A 1 84 ? 21.051 -13.664 -6.670 1.00 75.31 84 LEU A CA 1
ATOM 641 C C . LEU A 1 84 ? 21.004 -13.611 -5.135 1.00 75.31 84 LEU A C 1
ATOM 643 O O . LEU A 1 84 ? 19.940 -13.427 -4.550 1.00 75.31 84 LEU A O 1
ATOM 647 N N . ILE A 1 85 ? 22.155 -13.759 -4.475 1.00 77.38 85 ILE A N 1
ATOM 648 C CA . ILE A 1 85 ? 22.244 -13.800 -3.007 1.00 77.38 85 ILE A CA 1
ATOM 649 C C . ILE A 1 85 ? 21.831 -12.458 -2.396 1.00 77.38 85 ILE A C 1
ATOM 651 O O . ILE A 1 85 ? 21.296 -12.440 -1.294 1.00 77.38 85 ILE A O 1
ATOM 655 N N . TRP A 1 86 ? 22.026 -11.348 -3.111 1.00 74.94 86 TRP A N 1
ATOM 656 C CA . TRP A 1 86 ? 21.686 -10.015 -2.618 1.00 74.94 86 TRP A CA 1
ATOM 657 C C . TRP A 1 86 ? 20.212 -9.635 -2.811 1.00 74.94 86 TRP A C 1
ATOM 659 O O . TRP A 1 86 ? 19.745 -8.677 -2.194 1.00 74.94 86 TRP A O 1
ATOM 669 N N . ALA A 1 87 ? 19.428 -10.448 -3.526 1.00 79.94 87 ALA A N 1
ATOM 670 C CA . ALA A 1 87 ? 17.969 -10.346 -3.570 1.00 79.94 87 ALA A CA 1
ATOM 671 C C . ALA A 1 87 ? 17.318 -10.908 -2.286 1.00 79.94 87 ALA A C 1
ATOM 673 O O . ALA A 1 87 ? 16.398 -11.721 -2.341 1.00 79.94 87 ALA A O 1
ATOM 674 N N . VAL A 1 88 ? 17.799 -10.489 -1.107 1.00 82.06 88 VAL A N 1
ATOM 675 C CA . VAL A 1 88 ? 17.293 -10.923 0.214 1.00 82.06 88 VAL A CA 1
ATOM 676 C C . VAL A 1 88 ? 15.967 -10.243 0.561 1.00 82.06 88 VAL A C 1
ATOM 678 O O . VAL A 1 88 ? 15.186 -10.764 1.355 1.00 82.06 88 VAL A O 1
ATOM 681 N N . MET A 1 89 ? 15.681 -9.092 -0.053 1.00 81.12 89 MET A N 1
ATOM 682 C CA . MET A 1 89 ? 14.507 -8.265 0.239 1.00 81.12 89 MET A CA 1
ATOM 683 C C . MET A 1 89 ? 13.160 -9.020 0.214 1.00 81.12 89 MET A C 1
ATOM 685 O O . MET A 1 89 ? 12.392 -8.837 1.158 1.00 81.12 89 MET A O 1
ATOM 689 N N . PRO A 1 90 ? 12.858 -9.913 -0.754 1.00 83.62 90 PRO A N 1
ATOM 690 C CA . PRO A 1 90 ? 11.623 -10.700 -0.746 1.00 83.62 90 PRO A CA 1
ATOM 691 C C . PRO A 1 90 ? 11.528 -11.646 0.462 1.00 83.62 90 PRO A C 1
ATOM 693 O O . PRO A 1 90 ? 10.467 -11.773 1.079 1.00 83.62 90 PRO A O 1
ATOM 696 N N . LEU A 1 91 ? 12.640 -12.293 0.830 1.00 85.00 91 LEU A N 1
ATOM 697 C CA . LEU A 1 91 ? 12.687 -13.223 1.959 1.00 85.00 91 LEU A CA 1
ATOM 698 C C . LEU A 1 91 ? 12.554 -12.474 3.288 1.00 85.00 91 LEU A C 1
ATOM 700 O O . LEU A 1 91 ? 11.745 -12.852 4.135 1.00 85.00 91 LEU A O 1
ATOM 704 N N . ALA A 1 92 ? 13.305 -11.383 3.447 1.00 87.00 92 ALA A N 1
ATOM 705 C CA . ALA A 1 92 ? 13.249 -10.533 4.629 1.00 87.00 92 ALA A CA 1
ATOM 706 C C . ALA A 1 92 ? 11.853 -9.920 4.822 1.00 87.00 92 ALA A C 1
ATOM 708 O O . ALA A 1 92 ? 11.329 -9.952 5.933 1.00 87.00 92 ALA A O 1
ATOM 709 N N . ALA A 1 93 ? 11.219 -9.434 3.748 1.00 85.69 93 ALA A N 1
ATOM 710 C CA . ALA A 1 93 ? 9.865 -8.886 3.802 1.00 85.69 93 ALA A CA 1
ATOM 711 C C . ALA A 1 93 ? 8.836 -9.954 4.199 1.00 85.69 93 ALA A C 1
ATOM 713 O O . ALA A 1 93 ? 8.008 -9.714 5.074 1.00 85.69 93 ALA A O 1
ATOM 714 N N . THR A 1 94 ? 8.924 -11.158 3.623 1.00 88.88 94 THR A N 1
ATOM 715 C CA . THR A 1 94 ? 8.019 -12.266 3.970 1.00 88.88 94 THR A CA 1
ATOM 716 C C . THR A 1 94 ? 8.142 -12.641 5.447 1.00 88.88 94 THR A C 1
ATOM 718 O O . THR A 1 94 ? 7.132 -12.742 6.142 1.00 88.88 94 THR A O 1
ATOM 721 N N . LEU A 1 95 ? 9.370 -12.772 5.958 1.00 91.19 95 LEU A N 1
ATOM 722 C CA . LEU A 1 95 ? 9.611 -13.045 7.377 1.00 91.19 95 LEU A CA 1
ATOM 723 C C . LEU A 1 95 ? 9.093 -11.912 8.270 1.00 91.19 95 LEU A C 1
ATOM 725 O O . LEU A 1 95 ? 8.449 -12.187 9.282 1.00 91.19 95 LEU A O 1
ATOM 729 N N . ALA A 1 96 ? 9.312 -10.654 7.884 1.00 89.62 96 ALA A N 1
ATOM 730 C CA . ALA A 1 96 ? 8.810 -9.497 8.618 1.00 89.62 96 ALA A CA 1
ATOM 731 C C . ALA A 1 96 ? 7.273 -9.470 8.672 1.00 89.62 96 ALA A C 1
ATOM 733 O O . ALA A 1 96 ? 6.720 -9.211 9.740 1.00 89.62 96 ALA A O 1
ATOM 734 N N . PHE A 1 97 ? 6.571 -9.802 7.581 1.00 88.88 97 PHE A N 1
ATOM 735 C CA . PHE A 1 97 ? 5.106 -9.911 7.595 1.00 88.88 97 PHE A CA 1
ATOM 736 C C . PHE A 1 97 ? 4.608 -11.075 8.434 1.00 88.88 97 PHE A C 1
ATOM 738 O O . PHE A 1 97 ? 3.635 -10.910 9.165 1.00 88.88 97 PHE A O 1
ATOM 745 N N . CYS A 1 98 ? 5.259 -12.237 8.357 1.00 90.19 98 CYS A N 1
ATOM 746 C CA . CYS A 1 98 ? 4.879 -13.386 9.171 1.00 90.19 98 CYS A CA 1
ATOM 747 C C . CYS A 1 98 ? 5.038 -13.079 10.665 1.00 90.19 98 CYS A C 1
ATOM 749 O O . CYS A 1 98 ? 4.112 -13.317 11.438 1.00 90.19 98 CYS A O 1
ATOM 751 N N . LEU A 1 99 ? 6.174 -12.500 11.063 1.00 91.06 99 LEU A N 1
ATOM 752 C CA . LEU A 1 99 ? 6.427 -12.112 12.451 1.00 91.06 99 LEU A CA 1
ATOM 753 C C . LEU A 1 99 ? 5.489 -10.984 12.894 1.00 91.06 99 LEU A C 1
ATOM 755 O O . LEU A 1 99 ? 4.859 -11.086 13.944 1.00 91.06 99 LEU A O 1
ATOM 759 N N . GLY A 1 100 ? 5.336 -9.937 12.083 1.00 87.00 100 GLY A N 1
ATOM 760 C CA . GLY A 1 100 ? 4.442 -8.819 12.379 1.00 87.00 100 GLY A CA 1
ATOM 761 C C . GLY A 1 100 ? 2.984 -9.260 12.516 1.00 87.00 100 GLY A C 1
ATOM 762 O O . GLY A 1 100 ? 2.309 -8.894 13.475 1.00 87.00 100 GLY A O 1
ATOM 763 N N . GLY A 1 101 ? 2.512 -10.110 11.605 1.00 87.19 101 GLY A N 1
ATOM 764 C CA . GLY A 1 101 ? 1.173 -10.686 11.653 1.00 87.19 101 GLY A CA 1
ATOM 765 C C . GLY A 1 101 ? 0.963 -11.562 12.886 1.00 87.19 101 GLY A C 1
ATOM 766 O O . GLY A 1 101 ? -0.033 -11.392 13.581 1.00 87.19 101 GLY A O 1
ATOM 767 N N . PHE A 1 102 ? 1.912 -12.446 13.204 1.00 88.94 102 PHE A N 1
ATOM 768 C CA . PHE A 1 102 ? 1.797 -13.339 14.359 1.00 88.94 102 PHE A CA 1
ATOM 769 C C . PHE A 1 102 ? 1.771 -12.580 15.695 1.00 88.94 102 PHE A C 1
ATOM 771 O O . PHE A 1 102 ? 0.942 -12.878 16.548 1.00 88.94 102 PHE A O 1
ATOM 778 N N . PHE A 1 103 ? 2.635 -11.575 15.872 1.00 88.56 103 PHE A N 1
ATOM 779 C CA . PHE A 1 103 ? 2.735 -10.847 17.141 1.00 88.56 103 PHE A CA 1
ATOM 780 C C . PHE A 1 103 ? 1.698 -9.731 17.310 1.00 88.56 103 PHE A C 1
ATOM 782 O O . PHE A 1 103 ? 1.270 -9.476 18.434 1.00 88.56 103 PHE A O 1
ATOM 789 N N . PHE A 1 104 ? 1.307 -9.037 16.235 1.00 86.00 104 PHE A N 1
ATOM 790 C CA . PHE A 1 104 ? 0.484 -7.827 16.346 1.00 86.00 104 PHE A CA 1
ATOM 791 C C . PHE A 1 104 ? -0.964 -7.999 15.873 1.00 86.00 104 PHE A C 1
ATOM 793 O O . PHE A 1 104 ? -1.819 -7.245 16.340 1.00 86.00 104 PHE A O 1
ATOM 800 N N . ALA A 1 105 ? -1.290 -8.969 15.008 1.00 84.50 105 ALA A N 1
ATOM 801 C CA . ALA A 1 105 ? -2.638 -9.041 14.431 1.00 84.50 105 ALA A CA 1
ATOM 802 C C . ALA A 1 105 ? -3.725 -9.352 15.473 1.00 84.50 105 ALA A C 1
ATOM 804 O O . ALA A 1 105 ? -4.778 -8.712 15.461 1.00 84.50 105 ALA A O 1
ATOM 805 N N . GLU A 1 106 ? -3.476 -10.297 16.382 1.00 84.50 106 GLU A N 1
ATOM 806 C CA . GLU A 1 106 ? -4.432 -10.669 17.435 1.00 84.50 106 GLU A CA 1
ATOM 807 C C . GLU A 1 106 ? -4.621 -9.537 18.465 1.00 84.50 106 GLU A C 1
ATOM 809 O O . GLU A 1 106 ? -5.755 -9.063 18.602 1.00 84.50 106 GLU A O 1
ATOM 814 N N . PRO A 1 107 ? -3.559 -8.956 19.070 1.00 84.38 107 PRO A N 1
ATOM 815 C CA . PRO A 1 107 ? -3.713 -7.814 19.974 1.00 84.38 107 PRO A CA 1
ATOM 816 C C . PRO A 1 107 ? -4.409 -6.606 19.339 1.00 84.38 107 PRO A C 1
ATOM 818 O O . PRO A 1 107 ? -5.182 -5.918 20.010 1.00 84.38 107 PRO A O 1
ATOM 821 N N . MET A 1 108 ? -4.150 -6.330 18.055 1.00 84.69 108 MET A N 1
ATOM 822 C CA . MET A 1 108 ? -4.809 -5.231 17.345 1.00 84.69 108 MET A CA 1
ATOM 823 C C . MET A 1 108 ? -6.299 -5.504 17.113 1.00 84.69 108 MET A C 1
ATOM 825 O O . MET A 1 108 ? -7.116 -4.586 17.246 1.00 84.69 108 MET A O 1
ATOM 829 N N . ARG A 1 109 ? -6.673 -6.756 16.818 1.00 82.94 109 ARG A N 1
ATOM 830 C CA . ARG A 1 109 ? -8.067 -7.148 16.576 1.00 82.94 109 ARG A CA 1
ATOM 831 C C . ARG A 1 109 ? -8.898 -7.149 17.857 1.00 82.94 109 ARG A C 1
ATOM 833 O O . ARG A 1 109 ? -10.009 -6.612 17.845 1.00 82.94 109 ARG A O 1
ATOM 840 N N . ASP A 1 110 ? -8.352 -7.676 18.949 1.00 85.62 110 ASP A N 1
ATOM 841 C CA . ASP A 1 110 ? -9.053 -7.795 20.234 1.00 85.62 110 ASP A CA 1
ATOM 842 C C . ASP A 1 110 ? -9.330 -6.435 20.872 1.00 85.62 110 ASP A C 1
ATOM 844 O O . ASP A 1 110 ? -10.418 -6.177 21.391 1.00 85.62 110 ASP A O 1
ATOM 848 N N . ARG A 1 111 ? -8.361 -5.519 20.775 1.00 82.62 111 ARG A N 1
ATOM 849 C CA . ARG A 1 111 ? -8.474 -4.148 21.298 1.00 82.62 111 ARG A CA 1
ATOM 850 C C . ARG A 1 111 ? -9.292 -3.223 20.396 1.00 82.62 111 ARG A C 1
ATOM 852 O O . ARG A 1 111 ? -9.528 -2.077 20.764 1.00 82.62 111 ARG A O 1
ATOM 859 N N . LYS A 1 112 ? -9.741 -3.716 19.238 1.00 82.75 112 LYS A N 1
ATOM 860 C CA . LYS A 1 112 ? -10.510 -2.966 18.242 1.00 82.75 112 LYS A CA 1
ATOM 861 C C . LYS A 1 112 ? -9.815 -1.688 17.751 1.00 82.75 112 LYS A C 1
ATOM 863 O O . LYS A 1 112 ? -10.520 -0.740 17.407 1.00 82.75 112 LYS A O 1
ATOM 868 N N . TYR A 1 113 ? -8.485 -1.681 17.673 1.00 83.50 113 TYR A N 1
ATOM 869 C CA . TYR A 1 113 ? -7.749 -0.545 17.117 1.00 83.50 113 TYR A CA 1
ATOM 870 C C . TYR A 1 113 ? -8.086 -0.341 15.636 1.00 83.50 113 TYR A C 1
ATOM 872 O O . TYR A 1 113 ? -8.333 -1.301 14.899 1.00 83.50 113 TYR A O 1
ATOM 880 N N . VAL A 1 114 ? -8.135 0.921 15.225 1.00 79.31 114 VAL A N 1
ATOM 881 C CA . VAL A 1 114 ? -8.442 1.357 13.857 1.00 79.31 114 VAL A CA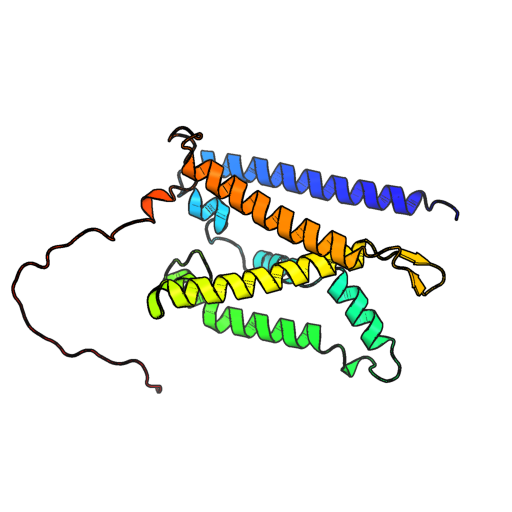 1
ATOM 882 C C . VAL A 1 114 ? -7.158 1.771 13.145 1.00 79.31 114 VAL A C 1
ATOM 884 O O . VAL A 1 114 ? -7.017 1.526 11.948 1.00 79.31 114 VAL A O 1
ATOM 887 N N . THR A 1 115 ? -6.193 2.338 13.874 1.00 84.38 115 THR A N 1
ATOM 888 C CA . THR A 1 115 ? -4.886 2.719 13.332 1.00 84.38 115 THR A CA 1
ATOM 889 C C . THR A 1 115 ? -3.754 1.974 14.032 1.00 84.38 115 THR A C 1
ATOM 891 O O . THR A 1 115 ? -3.828 1.649 15.219 1.00 84.38 115 THR A O 1
ATOM 894 N N . ILE A 1 116 ? -2.646 1.751 13.317 1.00 85.00 116 ILE A N 1
ATOM 895 C CA . ILE A 1 116 ? -1.423 1.213 13.932 1.00 85.00 116 ILE A CA 1
ATOM 896 C C . ILE A 1 116 ? -0.826 2.160 14.983 1.00 85.00 116 ILE A C 1
ATOM 898 O O . ILE A 1 116 ? -0.025 1.736 15.812 1.00 85.00 116 ILE A O 1
ATOM 902 N N . MET A 1 117 ? -1.241 3.429 14.977 1.00 83.88 117 MET A N 1
ATOM 903 C CA . MET A 1 117 ? -0.805 4.436 15.934 1.00 83.88 117 MET A CA 1
ATOM 904 C C . MET A 1 117 ? -1.606 4.423 17.236 1.00 83.88 117 MET A C 1
ATOM 906 O O . MET A 1 117 ? -1.105 4.931 18.236 1.00 83.88 117 MET A O 1
ATOM 910 N N . ASP A 1 118 ? -2.790 3.805 17.280 1.00 84.50 118 ASP A N 1
ATOM 911 C CA . ASP A 1 118 ? -3.653 3.793 18.472 1.00 84.50 118 ASP A CA 1
ATOM 912 C C . ASP A 1 118 ? -2.957 3.221 19.728 1.00 84.50 118 ASP A C 1
ATOM 914 O O . ASP A 1 118 ? -3.035 3.846 20.791 1.00 84.50 118 ASP A O 1
ATOM 918 N N . PRO A 1 119 ? -2.204 2.099 19.661 1.00 85.12 119 PRO A N 1
ATOM 919 C CA . PRO A 1 119 ? -1.467 1.597 20.821 1.00 85.12 119 PRO A CA 1
ATOM 920 C C . PRO A 1 119 ? -0.402 2.584 21.321 1.00 85.12 119 PRO A C 1
ATOM 922 O O . PRO A 1 119 ? -0.164 2.691 22.526 1.00 85.12 119 PRO A O 1
ATOM 925 N N . PHE A 1 120 ? 0.247 3.308 20.402 1.00 85.50 120 PHE A N 1
ATOM 926 C CA . PHE A 1 120 ? 1.267 4.304 20.735 1.00 85.50 120 PHE A CA 1
ATOM 927 C C . PHE A 1 120 ? 0.642 5.564 21.326 1.00 85.50 120 PHE A C 1
ATOM 929 O O . PHE A 1 120 ? 1.173 6.104 22.295 1.00 85.50 120 PHE A O 1
ATOM 936 N N . HIS A 1 121 ? -0.520 5.963 20.815 1.00 82.00 121 HIS A N 1
ATOM 937 C CA . HIS A 1 121 ? -1.316 7.061 21.345 1.00 82.00 121 HIS A CA 1
ATOM 938 C C . HIS A 1 121 ? -1.705 6.827 22.798 1.00 82.00 121 HIS A C 1
ATOM 940 O O . HIS A 1 121 ? -1.442 7.665 23.658 1.00 82.00 121 HIS A O 1
ATOM 946 N N . ILE A 1 122 ? -2.247 5.646 23.098 1.00 84.19 122 ILE A N 1
ATOM 947 C CA . ILE A 1 122 ? -2.692 5.296 24.451 1.00 84.19 122 ILE A CA 1
ATOM 948 C C . ILE A 1 122 ? -1.508 5.216 25.427 1.00 84.19 122 ILE A C 1
ATOM 950 O O . ILE A 1 122 ? -1.640 5.599 26.587 1.00 84.19 122 ILE A O 1
ATOM 954 N N . LYS A 1 123 ? -0.345 4.730 24.976 1.00 85.94 123 LYS A N 1
ATOM 955 C CA . LYS A 1 123 ? 0.817 4.502 25.849 1.00 85.94 123 LYS A CA 1
ATOM 956 C C . LYS A 1 123 ? 1.717 5.729 26.035 1.00 85.94 123 LYS A C 1
ATOM 958 O O . LYS A 1 123 ? 2.283 5.898 27.112 1.00 85.94 123 LYS A O 1
ATOM 963 N N . TYR A 1 124 ? 1.888 6.551 25.001 1.00 83.81 124 TYR A N 1
ATOM 964 C CA . TYR A 1 124 ? 2.875 7.639 24.969 1.00 83.81 124 TYR A CA 1
ATOM 965 C C . TYR A 1 124 ? 2.262 9.034 24.766 1.00 83.81 124 TYR A C 1
ATOM 967 O O . TYR A 1 124 ? 2.983 10.035 24.818 1.00 83.81 124 TYR A O 1
ATOM 975 N N . GLY A 1 125 ? 0.947 9.110 24.558 1.00 82.94 125 GLY A N 1
ATOM 976 C CA . GLY A 1 125 ? 0.211 10.352 24.361 1.00 82.94 125 GLY A CA 1
ATOM 977 C C . GLY A 1 125 ? 0.433 11.007 22.997 1.00 82.94 125 GLY A C 1
ATOM 978 O O . GLY A 1 125 ? 1.141 10.507 22.112 1.00 82.94 125 GLY A O 1
ATOM 979 N N . ASP A 1 126 ? -0.182 12.174 22.841 1.00 80.19 126 ASP A N 1
ATOM 980 C CA . ASP A 1 126 ? -0.372 12.843 21.552 1.00 80.19 126 ASP A CA 1
ATOM 981 C C . ASP A 1 126 ? 0.948 13.283 20.906 1.00 80.19 126 ASP A C 1
ATOM 983 O O . ASP A 1 126 ? 1.126 13.175 19.695 1.00 80.19 126 ASP A O 1
ATOM 987 N N . LYS A 1 127 ? 1.912 13.756 21.708 1.00 79.19 127 LYS A N 1
ATOM 988 C CA . LYS A 1 127 ? 3.164 14.344 21.199 1.00 79.19 127 LYS A CA 1
ATOM 989 C C . LYS A 1 127 ? 4.036 13.321 20.474 1.00 79.19 127 LYS A C 1
ATOM 991 O O . LYS A 1 127 ? 4.506 13.591 19.371 1.00 79.19 127 LYS A O 1
ATOM 996 N N . LEU A 1 128 ? 4.258 12.156 21.090 1.00 84.25 128 LEU A N 1
ATOM 997 C CA . LEU A 1 128 ? 5.084 11.113 20.480 1.00 84.25 128 LEU A CA 1
ATOM 998 C C . LEU A 1 128 ? 4.375 10.512 19.268 1.00 84.25 128 LEU A C 1
ATOM 1000 O O . LEU A 1 128 ? 4.997 10.298 18.234 1.00 84.25 128 LEU A O 1
ATOM 1004 N N . THR A 1 129 ? 3.069 10.295 19.376 1.00 82.00 129 THR A N 1
ATOM 1005 C CA . THR A 1 129 ? 2.259 9.732 18.290 1.00 82.00 129 THR A CA 1
ATOM 1006 C C . THR A 1 129 ? 2.219 10.660 17.083 1.00 82.00 129 THR A C 1
ATOM 1008 O O . THR A 1 129 ? 2.409 10.208 15.955 1.00 82.00 129 THR A O 1
ATOM 1011 N N . GLY A 1 130 ? 2.074 11.968 17.313 1.00 80.69 130 GLY A N 1
ATOM 1012 C CA . GLY A 1 130 ? 2.190 12.985 16.273 1.00 80.69 130 GLY A CA 1
ATOM 1013 C C . GLY A 1 130 ? 3.553 12.935 15.580 1.00 80.69 130 GLY A C 1
ATOM 1014 O O . GLY A 1 130 ? 3.613 12.872 14.355 1.00 80.69 130 GLY A O 1
ATOM 1015 N N . LEU A 1 131 ? 4.649 12.855 16.339 1.00 85.75 131 LEU A N 1
ATOM 1016 C CA . LEU A 1 131 ? 5.993 12.745 15.762 1.00 85.75 131 LEU A CA 1
ATOM 1017 C C . LEU A 1 131 ? 6.180 11.462 14.934 1.00 85.75 131 LEU A C 1
ATOM 1019 O O . LEU A 1 131 ? 6.681 11.520 13.811 1.00 85.75 131 LEU A O 1
ATOM 1023 N N . LEU A 1 132 ? 5.747 10.314 15.462 1.00 85.12 132 LEU A N 1
ATOM 1024 C CA . LEU A 1 132 ? 5.800 9.036 14.749 1.00 85.12 132 LEU A CA 1
ATOM 1025 C C . LEU A 1 132 ? 4.957 9.081 13.469 1.00 85.12 132 LEU A C 1
ATOM 1027 O O . LEU A 1 132 ? 5.364 8.534 12.447 1.00 85.12 132 LEU A O 1
ATOM 1031 N N . SER A 1 133 ? 3.813 9.770 13.492 1.00 85.25 133 SER A N 1
ATOM 1032 C CA . SER A 1 133 ? 2.942 9.889 12.318 1.00 85.25 133 SER A CA 1
ATOM 1033 C C . SER A 1 133 ? 3.597 10.704 11.207 1.00 85.25 133 SER A C 1
ATOM 1035 O O . SER A 1 133 ? 3.540 10.301 10.048 1.00 85.25 133 SER A O 1
ATOM 1037 N N . VAL A 1 134 ? 4.318 11.775 11.554 1.00 85.25 134 VAL A N 1
ATOM 1038 C CA . VAL A 1 134 ? 5.102 12.552 10.585 1.00 85.25 134 VAL A CA 1
ATOM 1039 C C . VAL A 1 134 ? 6.192 11.686 9.956 1.00 85.25 134 VAL A C 1
ATOM 1041 O O . VAL A 1 134 ? 6.371 11.732 8.743 1.00 85.25 134 VAL A O 1
ATOM 1044 N N . ALA A 1 135 ? 6.882 10.852 10.739 1.00 87.31 135 ALA A N 1
ATOM 1045 C CA . ALA A 1 135 ? 7.905 9.952 10.205 1.00 87.31 135 ALA A CA 1
ATOM 1046 C C . ALA A 1 135 ? 7.327 8.937 9.199 1.00 87.31 135 ALA A C 1
ATOM 1048 O O . ALA A 1 135 ? 7.900 8.744 8.126 1.00 87.31 135 ALA A O 1
ATOM 1049 N N . VAL A 1 136 ? 6.168 8.340 9.506 1.00 87.50 136 VAL A N 1
ATOM 1050 C CA . VAL A 1 136 ? 5.471 7.420 8.588 1.00 87.50 136 VAL A CA 1
ATOM 1051 C C . VAL A 1 136 ? 5.031 8.148 7.316 1.00 87.50 136 VAL A C 1
ATOM 1053 O O . VAL A 1 136 ? 5.295 7.664 6.219 1.00 87.50 136 VAL A O 1
ATOM 1056 N N . LEU A 1 137 ? 4.451 9.346 7.435 1.00 84.81 137 LEU A N 1
ATOM 1057 C CA . LEU A 1 137 ? 4.046 10.150 6.275 1.00 84.81 137 LEU A CA 1
ATOM 1058 C C . LEU A 1 137 ? 5.230 10.500 5.367 1.00 84.81 137 LEU A C 1
ATOM 1060 O O . LEU A 1 137 ? 5.109 10.425 4.147 1.00 84.81 137 LEU A O 1
ATOM 1064 N N . MET A 1 138 ? 6.384 10.845 5.942 1.00 84.00 138 MET A N 1
ATOM 1065 C CA . MET A 1 138 ? 7.594 11.118 5.164 1.00 84.00 138 MET A CA 1
ATOM 1066 C C . MET A 1 138 ? 8.082 9.876 4.409 1.00 84.00 138 MET A C 1
ATOM 1068 O O . MET A 1 138 ? 8.464 9.987 3.244 1.00 84.00 138 MET A O 1
ATOM 1072 N N . SER A 1 139 ? 8.030 8.698 5.039 1.00 86.31 139 SER A N 1
ATOM 1073 C CA . SER A 1 139 ? 8.357 7.426 4.383 1.00 86.31 139 SER A CA 1
ATOM 1074 C C . SER A 1 139 ? 7.417 7.135 3.209 1.00 86.31 139 SER A C 1
ATOM 1076 O O . SER A 1 139 ? 7.881 6.778 2.127 1.00 86.31 139 SER A O 1
ATOM 1078 N N . GLU A 1 140 ? 6.111 7.352 3.380 1.00 86.12 140 GLU A N 1
ATOM 1079 C CA . GLU A 1 140 ? 5.121 7.147 2.314 1.00 86.12 140 GLU A CA 1
ATOM 1080 C C . GLU A 1 140 ? 5.330 8.106 1.134 1.00 86.12 140 GLU A C 1
ATOM 1082 O O . GLU A 1 140 ? 5.251 7.695 -0.022 1.00 86.12 140 GLU A O 1
ATOM 1087 N N . VAL A 1 141 ? 5.680 9.371 1.392 1.00 84.06 141 VAL A N 1
ATOM 1088 C CA . VAL A 1 141 ? 6.009 10.334 0.324 1.00 84.06 141 VAL A CA 1
ATOM 1089 C C . VAL A 1 141 ? 7.198 9.843 -0.506 1.00 84.06 141 VAL A C 1
ATOM 1091 O O . VAL A 1 141 ? 7.153 9.907 -1.736 1.00 84.06 141 VAL A O 1
ATOM 1094 N N . ILE A 1 142 ? 8.243 9.323 0.148 1.00 84.56 142 ILE A N 1
ATOM 1095 C CA . ILE A 1 142 ? 9.420 8.764 -0.532 1.00 84.56 142 ILE A CA 1
ATOM 1096 C C . ILE A 1 142 ? 9.030 7.526 -1.351 1.00 84.56 142 ILE A C 1
ATOM 1098 O O . ILE A 1 142 ? 9.466 7.386 -2.498 1.00 84.56 142 ILE A O 1
ATOM 1102 N N . TRP A 1 143 ? 8.189 6.649 -0.798 1.00 86.06 143 TRP A N 1
ATOM 1103 C CA . TRP A 1 143 ? 7.744 5.426 -1.469 1.00 86.06 143 TRP A CA 1
ATOM 1104 C C . TRP A 1 143 ? 6.906 5.713 -2.721 1.00 86.06 143 TRP A C 1
ATOM 1106 O O . TRP A 1 143 ? 7.182 5.182 -3.804 1.00 86.06 143 TRP A O 1
ATOM 1116 N N . VAL A 1 144 ? 5.920 6.605 -2.601 1.00 84.62 144 VAL A N 1
ATOM 1117 C CA . VAL A 1 144 ? 5.065 7.029 -3.718 1.00 84.62 144 VAL A CA 1
ATOM 1118 C C . VAL A 1 144 ? 5.904 7.716 -4.795 1.00 84.62 144 VAL A C 1
ATOM 1120 O O . VAL A 1 144 ? 5.809 7.345 -5.965 1.00 84.62 144 VAL A O 1
ATOM 1123 N N . ALA A 1 145 ? 6.794 8.640 -4.417 1.00 82.00 145 ALA A N 1
ATOM 1124 C CA . ALA A 1 145 ? 7.680 9.314 -5.365 1.00 82.00 145 ALA A CA 1
ATOM 1125 C C . ALA A 1 145 ? 8.570 8.318 -6.126 1.00 82.00 145 ALA A C 1
ATOM 1127 O O . ALA A 1 145 ? 8.649 8.381 -7.352 1.00 82.00 145 ALA A O 1
ATOM 1128 N N . SER A 1 146 ? 9.177 7.361 -5.419 1.00 79.62 146 SER A N 1
ATOM 1129 C CA . SER A 1 146 ? 10.007 6.315 -6.029 1.00 79.62 146 SER A CA 1
ATOM 1130 C C . SER A 1 146 ? 9.203 5.472 -7.023 1.00 79.62 146 SER A C 1
ATOM 1132 O O . SER A 1 146 ? 9.669 5.196 -8.128 1.00 79.62 146 SER A O 1
ATOM 1134 N N . THR A 1 147 ? 7.966 5.113 -6.669 1.00 82.75 147 THR A N 1
ATOM 1135 C CA . THR A 1 147 ? 7.065 4.347 -7.545 1.00 82.75 147 THR A CA 1
ATOM 1136 C C . THR A 1 147 ? 6.714 5.123 -8.814 1.00 82.75 147 THR A C 1
ATOM 1138 O O . THR A 1 147 ? 6.768 4.562 -9.908 1.00 82.75 147 THR A O 1
ATOM 1141 N N . LEU A 1 148 ? 6.421 6.423 -8.702 1.00 79.50 148 LEU A N 1
ATOM 1142 C CA . LEU A 1 148 ? 6.173 7.281 -9.866 1.00 79.50 148 LEU A CA 1
ATOM 1143 C C . LEU A 1 148 ? 7.416 7.423 -10.755 1.00 79.50 148 LEU A C 1
ATOM 1145 O O . LEU A 1 148 ? 7.289 7.401 -11.977 1.00 79.50 148 LEU A O 1
ATOM 1149 N N . ILE A 1 149 ? 8.609 7.528 -10.164 1.00 77.81 149 ILE A N 1
ATOM 1150 C CA . ILE A 1 149 ? 9.873 7.577 -10.915 1.00 77.81 149 ILE A CA 1
ATOM 1151 C C . ILE A 1 149 ? 10.075 6.287 -11.710 1.00 77.81 149 ILE A C 1
ATOM 1153 O O . ILE A 1 149 ? 10.422 6.352 -12.885 1.00 77.81 149 ILE A O 1
ATOM 1157 N N . SER A 1 150 ? 9.810 5.133 -11.097 1.00 74.75 150 SER A N 1
ATOM 1158 C CA . SER A 1 150 ? 9.891 3.829 -11.761 1.00 74.75 150 SER A CA 1
ATOM 1159 C C . SER A 1 150 ? 8.885 3.664 -12.905 1.00 74.75 150 SER A C 1
ATOM 1161 O O . SER A 1 150 ? 9.148 2.885 -13.814 1.00 74.75 150 SER A O 1
ATOM 1163 N N . LEU A 1 151 ? 7.736 4.344 -12.856 1.00 73.88 151 LEU A N 1
ATOM 1164 C CA . LEU A 1 151 ? 6.757 4.357 -13.951 1.00 73.88 151 LEU A CA 1
ATOM 1165 C C . LEU A 1 151 ? 7.144 5.345 -15.060 1.00 73.88 151 LEU A C 1
ATOM 1167 O O . LEU A 1 151 ? 6.830 5.114 -16.225 1.00 73.88 151 LEU A O 1
ATOM 1171 N N . GLY A 1 152 ? 7.779 6.459 -14.691 1.00 67.06 152 GLY A N 1
ATOM 1172 C CA . GLY A 1 152 ? 8.195 7.522 -15.606 1.00 67.06 152 GLY A CA 1
ATOM 1173 C C . GLY A 1 152 ? 9.563 7.307 -16.254 1.00 67.06 152 GLY A C 1
ATOM 1174 O O . GLY A 1 152 ? 9.932 8.081 -17.136 1.00 67.06 152 GLY A O 1
ATOM 1175 N N . SER A 1 153 ? 10.329 6.298 -15.831 1.00 65.50 153 SER A N 1
ATOM 1176 C CA . SER A 1 153 ? 11.595 5.945 -16.464 1.00 65.50 153 SER A CA 1
ATOM 1177 C C . SER A 1 153 ? 11.331 5.183 -17.764 1.00 65.50 153 SER A C 1
ATOM 1179 O O . SER A 1 153 ? 10.675 4.143 -17.789 1.00 65.50 153 SER A O 1
ATOM 1181 N N . VAL A 1 154 ? 11.838 5.720 -18.873 1.00 61.78 154 VAL A N 1
ATOM 1182 C CA . VAL A 1 154 ? 11.740 5.071 -20.183 1.00 61.78 154 VAL A CA 1
ATOM 1183 C C . VAL A 1 154 ? 13.054 4.346 -20.445 1.00 61.78 154 VAL A C 1
ATOM 1185 O O . VAL A 1 154 ? 14.136 4.909 -20.272 1.00 61.78 154 VAL A O 1
ATOM 1188 N N . LEU A 1 155 ? 12.960 3.074 -20.824 1.00 55.25 155 LEU A N 1
ATOM 1189 C CA . LEU A 1 155 ? 14.106 2.288 -21.261 1.00 55.25 155 LEU A CA 1
ATOM 1190 C C . LEU A 1 155 ? 14.388 2.627 -22.731 1.00 55.25 155 LEU A C 1
ATOM 1192 O O . LEU A 1 155 ? 13.676 2.155 -23.618 1.00 55.25 155 LEU A O 1
ATOM 1196 N N . GLU A 1 156 ? 15.411 3.437 -22.986 1.00 58.09 156 GLU A N 1
ATOM 1197 C CA . GLU A 1 156 ? 15.933 3.691 -24.334 1.00 58.09 156 GLU A CA 1
ATOM 1198 C C . GLU A 1 156 ? 17.310 3.023 -24.455 1.00 58.09 156 GLU A C 1
ATOM 1200 O O . GLU A 1 156 ? 18.195 3.244 -23.633 1.00 58.09 156 GLU A O 1
ATOM 1205 N N . ASP A 1 157 ? 17.475 2.140 -25.447 1.00 54.38 157 ASP A N 1
ATOM 1206 C CA . ASP A 1 157 ? 18.736 1.441 -25.760 1.00 54.38 157 ASP A CA 1
ATOM 1207 C C . ASP A 1 157 ? 19.431 0.749 -24.564 1.00 54.38 157 ASP A C 1
ATOM 1209 O O . ASP A 1 157 ? 20.656 0.703 -24.463 1.00 54.38 157 ASP A O 1
ATOM 1213 N N . GLY A 1 158 ? 18.646 0.178 -23.643 1.00 56.94 158 GLY A N 1
ATOM 1214 C CA . GLY A 1 158 ? 19.168 -0.529 -22.464 1.00 56.94 158 GLY A CA 1
ATOM 1215 C C . GLY A 1 158 ? 19.646 0.389 -21.334 1.00 56.94 158 GLY A C 1
ATOM 1216 O O . GLY A 1 158 ? 20.152 -0.104 -20.327 1.00 56.94 158 GLY A O 1
ATOM 1217 N N . VAL A 1 159 ? 19.451 1.703 -21.470 1.00 58.47 159 VAL A N 1
ATOM 1218 C CA . VAL A 1 159 ? 19.732 2.709 -20.445 1.00 58.47 159 VAL A CA 1
ATOM 1219 C C . VAL A 1 159 ? 18.407 3.315 -19.987 1.00 58.47 159 VAL A C 1
ATOM 1221 O O . VAL A 1 159 ? 17.559 3.698 -20.792 1.00 58.47 159 VAL A O 1
ATOM 1224 N N . TYR A 1 160 ? 18.196 3.403 -18.675 1.00 58.56 160 TYR A N 1
ATOM 1225 C CA . TYR A 1 160 ? 17.065 4.153 -18.135 1.00 58.56 160 TYR A CA 1
ATOM 1226 C C . TYR A 1 160 ? 17.339 5.648 -18.321 1.00 58.56 160 TYR A C 1
ATOM 1228 O O . TYR A 1 160 ? 18.148 6.230 -17.596 1.00 58.56 160 TYR A O 1
ATOM 1236 N N . ILE A 1 161 ? 16.686 6.270 -19.303 1.00 57.19 161 ILE A N 1
ATOM 1237 C CA . ILE A 1 161 ? 16.822 7.704 -19.557 1.00 57.19 161 ILE A CA 1
ATOM 1238 C C . ILE A 1 161 ? 15.731 8.428 -18.773 1.00 57.19 161 ILE A C 1
ATOM 1240 O O . ILE A 1 161 ? 14.535 8.277 -19.020 1.00 57.19 161 ILE A O 1
ATOM 1244 N N . GLN A 1 162 ? 16.156 9.223 -17.795 1.00 54.25 162 GLN A N 1
ATOM 1245 C CA . GLN A 1 162 ? 15.278 10.085 -17.016 1.00 54.25 162 GLN A CA 1
ATOM 1246 C C . GLN A 1 162 ? 15.373 11.509 -17.576 1.00 54.25 162 GLN A C 1
ATOM 1248 O O . GLN A 1 162 ? 16.362 12.210 -17.363 1.00 54.25 162 GLN A O 1
ATOM 1253 N N . SER A 1 163 ? 14.372 11.947 -18.340 1.00 53.50 163 SER A N 1
ATOM 1254 C CA . SER A 1 163 ? 14.350 13.313 -18.878 1.00 53.50 163 SER A CA 1
ATOM 1255 C C . SER A 1 163 ? 13.906 14.321 -17.810 1.00 53.50 163 SER A C 1
ATOM 1257 O O . SER A 1 163 ? 12.797 14.217 -17.312 1.00 53.50 163 SER A O 1
ATOM 1259 N N . ALA A 1 164 ? 14.712 15.352 -17.522 1.00 52.81 164 ALA A N 1
ATOM 1260 C CA . ALA A 1 164 ? 14.387 16.455 -16.592 1.00 52.81 164 ALA A CA 1
ATOM 1261 C C . ALA A 1 164 ? 14.265 16.027 -15.097 1.00 52.81 164 ALA A C 1
ATOM 1263 O O . ALA A 1 164 ? 14.370 14.837 -14.793 1.00 52.81 164 ALA A O 1
ATOM 1264 N N . PRO A 1 165 ? 14.084 16.950 -14.116 1.00 64.31 165 PRO A N 1
ATOM 1265 C CA . PRO A 1 165 ? 14.025 16.604 -12.690 1.00 64.31 165 PRO A CA 1
ATOM 1266 C C . PRO A 1 165 ? 12.666 15.978 -12.312 1.00 64.31 165 PRO A C 1
ATOM 1268 O O . PRO A 1 165 ? 11.970 16.458 -11.415 1.00 64.31 165 PRO A O 1
ATOM 1271 N N . ILE A 1 166 ? 12.279 14.896 -13.001 1.00 68.94 166 ILE A N 1
ATOM 1272 C CA . ILE A 1 166 ? 11.039 14.133 -12.782 1.00 68.94 166 ILE A CA 1
ATOM 1273 C C . ILE A 1 166 ? 10.935 13.700 -11.324 1.00 68.94 166 ILE A C 1
ATOM 1275 O O . ILE A 1 166 ? 9.869 13.827 -10.741 1.00 68.94 166 ILE A O 1
ATOM 1279 N N . SER A 1 167 ? 12.038 13.268 -10.707 1.00 64.25 167 SER A N 1
ATOM 1280 C CA . SER A 1 167 ? 12.055 12.878 -9.292 1.00 64.25 167 SER A CA 1
ATOM 1281 C C . SER A 1 167 ? 11.543 13.991 -8.373 1.00 64.25 167 SER A C 1
ATOM 1283 O O . SER A 1 167 ? 10.629 13.782 -7.576 1.00 64.25 167 SER A O 1
ATOM 1285 N N . THR A 1 168 ? 12.050 15.212 -8.550 1.00 72.94 168 THR A N 1
ATOM 1286 C CA . THR A 1 168 ? 11.665 16.366 -7.733 1.00 72.94 168 THR A CA 1
ATOM 1287 C C . THR A 1 168 ? 10.219 16.784 -7.995 1.00 72.94 168 THR A C 1
ATOM 1289 O O . THR A 1 168 ? 9.488 17.097 -7.056 1.00 72.94 168 THR A O 1
ATOM 1292 N N . ILE A 1 169 ? 9.781 16.747 -9.259 1.00 78.31 169 ILE A N 1
ATOM 1293 C CA . ILE A 1 169 ? 8.398 17.062 -9.648 1.00 78.31 169 ILE A CA 1
ATOM 1294 C C . ILE A 1 169 ? 7.431 16.015 -9.083 1.00 78.31 169 ILE A C 1
ATOM 1296 O O . ILE A 1 169 ? 6.426 16.386 -8.485 1.00 78.31 169 ILE A O 1
ATOM 1300 N N . CYS A 1 170 ? 7.741 14.723 -9.204 1.00 74.31 170 CYS A N 1
ATOM 1301 C CA . CYS A 1 170 ? 6.943 13.629 -8.655 1.00 74.31 170 CYS A CA 1
ATOM 1302 C C . CYS A 1 170 ? 6.879 13.688 -7.129 1.00 74.31 170 CYS A C 1
ATOM 1304 O O . CYS A 1 170 ? 5.809 13.475 -6.565 1.00 74.31 170 CYS A O 1
ATOM 1306 N N . MET A 1 171 ? 7.979 14.023 -6.455 1.00 77.38 171 MET A N 1
ATOM 1307 C CA . MET A 1 171 ? 8.003 14.179 -5.001 1.00 77.38 171 MET A CA 1
ATOM 1308 C C . MET A 1 171 ? 7.109 15.339 -4.543 1.00 77.38 171 MET A C 1
ATOM 1310 O O . MET A 1 171 ? 6.274 15.157 -3.658 1.00 77.38 171 MET A O 1
ATOM 1314 N N . LEU A 1 172 ? 7.216 16.509 -5.185 1.00 81.81 172 LEU A N 1
ATOM 1315 C CA . LEU A 1 172 ? 6.353 17.659 -4.895 1.00 81.81 172 LEU A CA 1
ATOM 1316 C C . LEU A 1 172 ? 4.885 17.376 -5.243 1.00 81.81 172 LEU A C 1
ATOM 1318 O O . LEU A 1 172 ? 3.999 17.720 -4.464 1.00 81.81 172 LEU A O 1
ATOM 1322 N N . ALA A 1 173 ? 4.612 16.715 -6.368 1.00 80.62 173 ALA A N 1
ATOM 1323 C CA . ALA A 1 173 ? 3.266 16.314 -6.773 1.00 80.62 173 ALA A CA 1
ATOM 1324 C C . ALA A 1 173 ? 2.651 15.306 -5.789 1.00 80.62 173 ALA A C 1
ATOM 1326 O O . ALA A 1 173 ? 1.486 15.432 -5.421 1.00 80.62 173 ALA A O 1
ATOM 1327 N N . SER A 1 174 ? 3.433 14.340 -5.305 1.00 80.56 174 SER A N 1
ATOM 1328 C CA . SER A 1 174 ? 2.974 13.350 -4.324 1.00 80.56 174 SER A CA 1
ATOM 1329 C C . SER A 1 174 ? 2.675 14.015 -2.985 1.00 80.56 174 SER A C 1
ATOM 1331 O O . SER A 1 174 ? 1.589 13.837 -2.441 1.00 80.56 174 SER A O 1
ATOM 1333 N N . LEU A 1 175 ? 3.590 14.855 -2.491 1.00 80.31 175 LEU A N 1
ATOM 1334 C CA . LEU A 1 175 ? 3.404 15.601 -1.248 1.00 80.31 175 LEU A CA 1
ATOM 1335 C C . LEU A 1 175 ? 2.181 16.523 -1.324 1.00 80.31 175 LEU A C 1
ATOM 1337 O O . LEU A 1 175 ? 1.342 16.515 -0.425 1.00 80.31 175 LEU A O 1
ATOM 1341 N N . THR A 1 176 ? 2.052 17.291 -2.408 1.00 83.12 176 THR A N 1
ATOM 1342 C CA . THR A 1 176 ? 0.893 18.170 -2.613 1.00 83.12 176 THR A CA 1
ATOM 1343 C C . THR A 1 176 ? -0.397 17.377 -2.732 1.00 83.12 176 THR A C 1
ATOM 1345 O O . THR A 1 176 ? -1.376 17.782 -2.125 1.00 83.12 176 THR A O 1
ATOM 1348 N N . THR A 1 177 ? -0.410 16.230 -3.414 1.00 81.69 177 THR A N 1
ATOM 1349 C CA . THR A 1 177 ? -1.602 15.373 -3.511 1.00 81.69 177 THR A CA 1
ATOM 13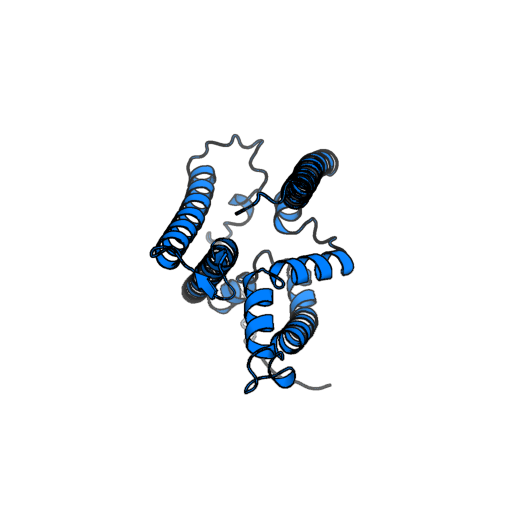50 C C . THR A 1 177 ? -1.987 14.792 -2.153 1.00 81.69 177 THR A C 1
ATOM 1352 O O . THR A 1 177 ? -3.152 14.867 -1.776 1.00 81.69 177 THR A O 1
ATOM 1355 N N . ILE A 1 178 ? -1.027 14.275 -1.379 1.00 82.88 178 ILE A N 1
ATOM 1356 C CA . ILE A 1 178 ? -1.277 13.728 -0.037 1.00 82.88 178 ILE A CA 1
ATOM 1357 C C . ILE A 1 178 ? -1.837 14.815 0.881 1.00 82.88 178 ILE A C 1
ATOM 1359 O O . ILE A 1 178 ? -2.868 14.607 1.522 1.00 82.88 178 ILE A O 1
ATOM 1363 N N . LEU A 1 179 ? -1.198 15.988 0.920 1.00 83.19 179 LEU A N 1
ATOM 1364 C CA . LEU A 1 179 ? -1.653 17.108 1.742 1.00 83.19 179 LEU A CA 1
ATOM 1365 C C . LEU A 1 179 ? -2.991 17.660 1.260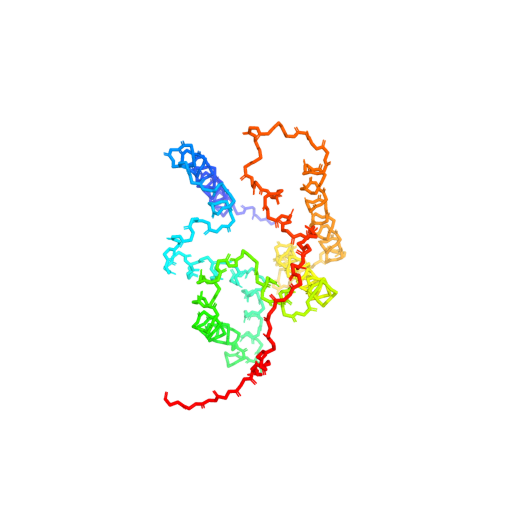 1.00 83.19 179 LEU A C 1
ATOM 1367 O O . LEU A 1 179 ? -3.837 17.970 2.089 1.00 83.19 179 LEU A O 1
ATOM 1371 N N . LEU A 1 180 ? -3.208 17.754 -0.053 1.00 83.50 180 LEU A N 1
ATOM 1372 C CA . LEU A 1 180 ? -4.456 18.238 -0.631 1.00 83.50 180 LEU A CA 1
ATOM 1373 C C . LEU A 1 180 ? -5.597 17.287 -0.313 1.00 83.50 180 LEU A C 1
ATOM 1375 O O . LEU A 1 180 ? -6.610 17.763 0.170 1.00 83.50 180 LEU A O 1
ATOM 1379 N N . VAL A 1 181 ? -5.437 15.977 -0.510 1.00 79.25 181 VAL A N 1
ATOM 1380 C CA . VAL A 1 181 ? -6.456 14.977 -0.156 1.00 79.25 181 VAL A CA 1
ATOM 1381 C C . VAL A 1 181 ? -6.706 14.984 1.350 1.00 79.25 181 VAL A C 1
ATOM 1383 O O . VAL A 1 181 ? -7.858 15.047 1.767 1.00 79.25 181 VAL A O 1
ATOM 1386 N N . SER A 1 182 ? -5.655 15.018 2.171 1.00 79.62 182 SER A N 1
ATOM 1387 C CA . SER A 1 182 ? -5.784 15.091 3.635 1.00 79.62 182 SER A CA 1
ATOM 1388 C C . SER A 1 182 ? -6.502 16.367 4.087 1.00 79.62 182 SER A C 1
ATOM 1390 O O . SER A 1 182 ? -7.373 16.328 4.955 1.00 79.62 182 SER A O 1
ATOM 1392 N N . TYR A 1 183 ? -6.180 17.503 3.467 1.00 79.69 183 TYR A N 1
ATOM 1393 C CA . TYR A 1 183 ? -6.828 18.784 3.721 1.00 79.69 183 TYR A CA 1
ATOM 1394 C C . TYR A 1 183 ? -8.268 18.799 3.215 1.00 79.69 183 TYR A C 1
ATOM 1396 O O . TYR A 1 183 ? -9.138 19.296 3.918 1.00 79.69 183 TYR A O 1
ATOM 1404 N N . LEU A 1 184 ? -8.549 18.230 2.039 1.00 74.38 184 LEU A N 1
ATOM 1405 C CA . LEU A 1 184 ? -9.897 18.113 1.482 1.00 74.38 184 LEU A CA 1
ATOM 1406 C C . LEU A 1 184 ? -10.772 17.283 2.406 1.00 74.38 184 LEU A C 1
ATOM 1408 O O . LEU A 1 184 ? -11.861 17.726 2.736 1.00 74.38 184 LEU A O 1
ATOM 1412 N N . VAL A 1 185 ? -10.270 16.141 2.879 1.00 68.12 185 VAL A N 1
ATOM 1413 C CA . VAL A 1 185 ? -10.938 15.295 3.872 1.00 68.12 185 VAL A CA 1
ATOM 1414 C C . VAL A 1 185 ? -11.174 16.085 5.164 1.00 68.12 185 VAL A C 1
ATOM 1416 O O . VAL A 1 185 ? -12.304 16.154 5.642 1.00 68.12 185 VAL A O 1
ATOM 1419 N N . SER A 1 186 ? -10.155 16.776 5.683 1.00 65.06 186 SER A N 1
ATOM 1420 C CA . SER A 1 186 ? -10.285 17.617 6.881 1.00 65.06 186 SER A CA 1
ATOM 1421 C C . SER A 1 186 ? -11.296 18.757 6.707 1.00 65.06 186 SER A C 1
ATOM 1423 O O . SER A 1 186 ? -12.068 19.045 7.618 1.00 65.06 186 SER A O 1
ATOM 1425 N N . LEU A 1 187 ? -11.341 19.392 5.536 1.00 68.19 187 LEU A N 1
ATOM 1426 C CA . LEU A 1 187 ? -12.260 20.479 5.206 1.00 68.19 187 LEU A CA 1
ATOM 1427 C C . LEU A 1 187 ? -13.691 19.966 5.011 1.00 68.19 187 LEU A C 1
ATOM 1429 O O . LEU A 1 187 ? -14.632 20.632 5.444 1.00 68.19 187 LEU A O 1
ATOM 1433 N N . LEU A 1 188 ? -13.847 18.779 4.419 1.00 64.69 188 LEU A N 1
ATOM 1434 C CA . LEU A 1 188 ? -15.124 18.084 4.263 1.00 64.69 188 LEU A CA 1
ATOM 1435 C C . LEU A 1 188 ? -15.759 17.799 5.633 1.00 64.69 188 LEU A C 1
ATOM 1437 O O . LEU A 1 188 ? -16.952 18.034 5.813 1.00 64.69 188 LEU A O 1
ATOM 1441 N N . PHE A 1 189 ? -14.947 17.375 6.608 1.00 56.72 189 PHE A N 1
ATOM 1442 C CA . PHE A 1 189 ? -15.388 17.107 7.980 1.00 56.72 189 PHE A CA 1
ATOM 1443 C C . PHE A 1 189 ? -15.569 18.382 8.826 1.00 56.72 189 PHE A C 1
ATOM 1445 O O . PHE A 1 189 ? -16.548 18.492 9.563 1.00 56.72 189 PHE A O 1
ATOM 1452 N N . ASN A 1 190 ? -14.678 19.374 8.711 1.00 58.22 190 ASN A N 1
ATOM 1453 C CA . ASN A 1 190 ? -14.706 20.578 9.555 1.00 58.22 190 ASN A CA 1
ATOM 1454 C C . ASN A 1 190 ? -15.735 21.634 9.125 1.00 58.22 190 ASN A C 1
ATOM 1456 O O . ASN A 1 190 ? -16.142 22.450 9.951 1.00 58.22 190 ASN A O 1
ATOM 1460 N N . LYS A 1 191 ? -16.161 21.662 7.853 1.00 54.25 191 LYS A N 1
ATOM 1461 C CA . LYS A 1 191 ? -17.114 22.675 7.357 1.00 54.25 191 LYS A CA 1
ATOM 1462 C C . LYS A 1 191 ? -18.588 22.259 7.389 1.00 54.25 191 LYS A C 1
ATOM 1464 O O . LYS A 1 191 ? -19.403 22.997 6.845 1.00 54.25 191 LYS A O 1
ATOM 1469 N N . HIS A 1 192 ? -18.956 21.140 8.022 1.00 51.91 192 HIS A N 1
ATOM 1470 C CA . HIS A 1 192 ? -20.364 20.718 8.151 1.00 51.91 192 HIS A CA 1
ATOM 1471 C C . HIS A 1 192 ? -21.134 20.652 6.806 1.00 51.91 192 HIS A C 1
ATOM 1473 O O . HIS A 1 192 ? -22.353 20.788 6.776 1.00 51.91 192 HIS A O 1
ATOM 1479 N N . LEU A 1 193 ? -20.447 20.450 5.671 1.00 50.94 193 LEU A N 1
ATOM 1480 C CA . LEU A 1 193 ? -21.085 20.422 4.342 1.00 50.94 193 LEU A CA 1
ATOM 1481 C C . LEU A 1 193 ? -21.811 19.102 4.038 1.00 50.94 193 LEU A C 1
ATOM 1483 O O . LEU A 1 193 ? -22.455 18.971 2.999 1.00 50.94 193 LEU A O 1
ATOM 1487 N N . ILE A 1 194 ? -21.700 18.132 4.940 1.00 49.75 194 ILE A N 1
ATOM 1488 C CA . ILE A 1 194 ? -22.365 16.843 4.869 1.00 49.75 194 ILE A CA 1
ATOM 1489 C C . ILE A 1 194 ? -23.514 16.868 5.896 1.00 49.75 194 ILE A C 1
ATOM 1491 O O . ILE A 1 194 ? -23.232 16.997 7.087 1.00 49.75 194 ILE A O 1
ATOM 1495 N N . PRO A 1 195 ? -24.794 16.790 5.474 1.00 44.09 195 PRO A N 1
ATOM 1496 C CA . PRO A 1 195 ? -25.932 16.623 6.383 1.00 44.09 195 PRO A CA 1
ATOM 1497 C C . PRO A 1 195 ? -25.730 15.374 7.251 1.00 44.09 195 PRO A C 1
ATOM 1499 O O . PRO A 1 195 ? -25.209 14.391 6.734 1.00 44.09 195 PRO A O 1
ATOM 1502 N N . ASP A 1 196 ? -26.191 15.356 8.507 1.00 49.00 196 ASP A N 1
ATOM 1503 C CA . ASP A 1 196 ? -25.989 14.236 9.460 1.00 49.00 196 ASP A CA 1
ATOM 1504 C C . ASP A 1 196 ? -26.381 12.844 8.908 1.00 49.00 196 ASP A C 1
ATOM 1506 O O . ASP A 1 196 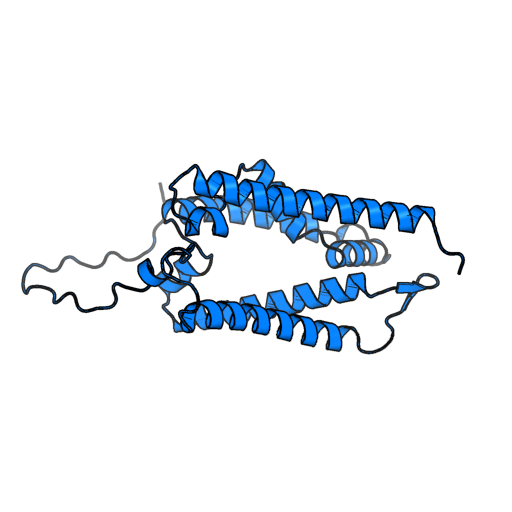? -25.896 11.818 9.370 1.00 49.00 196 ASP A O 1
ATOM 1510 N N . ALA A 1 197 ? -27.205 12.788 7.857 1.00 52.97 197 ALA A N 1
ATOM 1511 C CA . ALA A 1 197 ? -27.541 11.567 7.121 1.00 52.97 197 ALA A CA 1
ATOM 1512 C C . ALA A 1 197 ? -26.388 10.963 6.283 1.00 52.97 197 ALA A C 1
ATOM 1514 O O . ALA A 1 197 ? -26.528 9.855 5.771 1.00 52.97 197 ALA A O 1
ATOM 1515 N N . TRP A 1 198 ? -25.285 11.687 6.086 1.00 45.28 198 TRP A N 1
ATOM 1516 C CA . TRP A 1 198 ? -24.086 11.261 5.353 1.00 45.28 198 TRP A CA 1
ATOM 1517 C C . TRP A 1 198 ? -22.823 11.310 6.237 1.00 45.28 198 TRP A C 1
ATOM 1519 O O . TRP A 1 198 ? -21.714 11.165 5.715 1.00 45.28 198 TRP A O 1
ATOM 1529 N N . ASP A 1 199 ? -22.962 11.452 7.566 1.00 45.03 199 ASP A N 1
ATOM 1530 C CA . ASP A 1 199 ? -21.890 11.145 8.530 1.00 45.03 199 ASP A CA 1
ATOM 1531 C C . ASP A 1 199 ? -21.668 9.619 8.594 1.00 45.03 199 ASP A C 1
ATOM 1533 O O . ASP A 1 199 ? -21.887 8.940 9.595 1.00 45.03 199 ASP A O 1
ATOM 1537 N N . VAL A 1 200 ? -21.232 9.079 7.455 1.00 51.66 200 VAL A N 1
ATOM 1538 C CA . VAL A 1 200 ? -20.894 7.677 7.184 1.00 51.66 200 VAL A CA 1
ATOM 1539 C C . VAL A 1 200 ? -19.680 7.240 8.019 1.00 51.66 200 VAL A C 1
ATOM 1541 O O . VAL A 1 200 ? -19.274 6.096 7.982 1.00 51.66 200 VAL A O 1
ATOM 1544 N N . PHE A 1 201 ? -19.052 8.103 8.814 1.00 47.19 201 PHE A N 1
ATOM 1545 C CA . PHE A 1 201 ? -17.887 7.698 9.606 1.00 47.19 201 PHE A CA 1
ATOM 1546 C C . PHE A 1 201 ? -18.052 7.928 11.102 1.00 47.19 201 PHE A C 1
ATOM 1548 O O . PHE A 1 201 ? -17.210 7.437 11.855 1.00 47.19 201 PHE A O 1
ATOM 1555 N N . ASN A 1 202 ? -19.123 8.601 11.544 1.00 42.16 202 ASN A N 1
ATOM 1556 C CA . ASN A 1 202 ? -19.452 8.840 12.951 1.00 42.16 202 ASN A CA 1
ATOM 1557 C C . ASN A 1 202 ? -18.212 9.248 13.777 1.00 42.16 202 ASN A C 1
ATOM 1559 O O . ASN A 1 202 ? -18.013 8.824 14.918 1.00 42.16 202 ASN A O 1
ATOM 1563 N N . VAL A 1 203 ? -17.322 10.040 13.165 1.00 47.22 203 VAL A N 1
ATOM 1564 C CA . VAL A 1 203 ? -15.986 10.360 13.706 1.00 47.22 203 VAL A CA 1
ATOM 1565 C C . VAL A 1 203 ? -16.116 11.212 14.972 1.00 47.22 203 VAL A C 1
ATOM 1567 O O . VAL A 1 203 ? -15.283 11.124 15.877 1.00 47.22 203 VAL A O 1
ATOM 1570 N N . LYS A 1 204 ? -17.218 11.967 15.093 1.00 38.38 204 LYS A N 1
ATOM 1571 C CA . LYS A 1 204 ? -17.570 12.712 16.307 1.00 38.38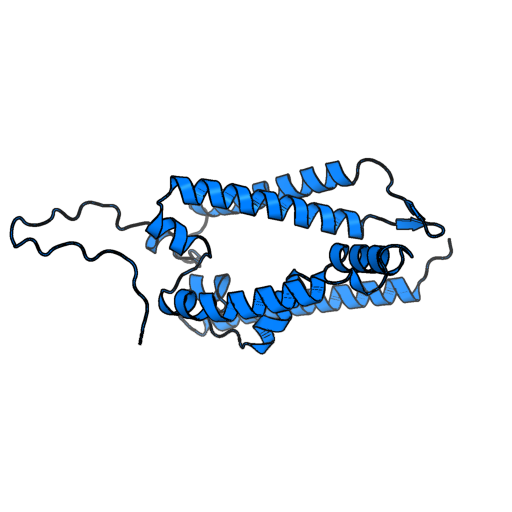 204 LYS A CA 1
ATOM 1572 C C . LYS A 1 204 ? -17.877 11.818 17.511 1.00 38.38 204 LYS A C 1
ATOM 1574 O O . LYS A 1 204 ? -17.666 12.265 18.631 1.00 38.38 204 LYS A O 1
ATOM 1579 N N . ALA A 1 205 ? -18.322 10.572 17.323 1.00 43.66 205 ALA A N 1
ATOM 1580 C CA . ALA A 1 205 ? -18.587 9.667 18.445 1.00 43.66 205 ALA A CA 1
ATOM 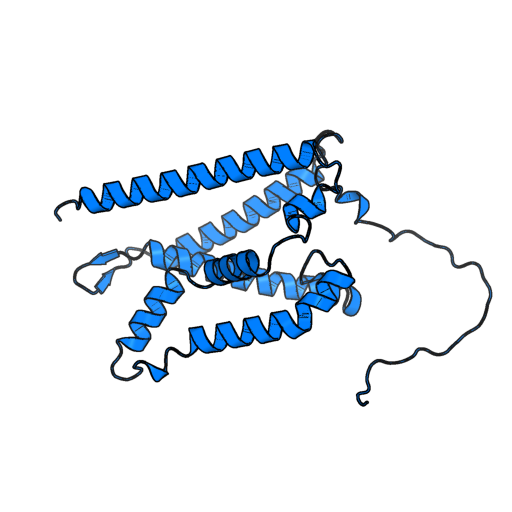1581 C C . ALA A 1 205 ? -17.302 9.071 19.054 1.00 43.66 205 ALA A C 1
ATOM 1583 O O . ALA A 1 205 ? -17.335 8.568 20.173 1.00 43.66 205 ALA A O 1
ATOM 1584 N N . GLN A 1 206 ? -16.168 9.135 18.343 1.00 42.19 206 GLN A N 1
ATOM 1585 C CA . GLN A 1 206 ? -14.870 8.655 18.842 1.00 42.19 206 GLN A CA 1
ATOM 1586 C C . GLN A 1 206 ? -13.963 9.775 19.371 1.00 42.19 206 GLN A C 1
ATOM 1588 O O . GLN A 1 206 ? -12.992 9.495 20.072 1.00 42.19 206 GLN A O 1
ATOM 1593 N N . THR A 1 207 ? -14.291 11.045 19.118 1.00 39.94 207 THR A N 1
ATOM 1594 C CA . THR A 1 207 ? -13.662 12.182 19.803 1.00 39.94 207 THR A CA 1
ATOM 1595 C C . THR A 1 207 ? -14.510 12.582 21.010 1.00 39.94 207 THR A C 1
ATOM 1597 O O . THR A 1 207 ? -15.345 13.466 20.891 1.00 39.94 207 THR A O 1
ATOM 1600 N N . LEU A 1 208 ? -14.281 11.908 22.151 1.00 34.88 208 LEU A N 1
ATOM 1601 C CA . LEU A 1 208 ? -14.588 12.250 23.566 1.00 34.88 208 LEU A CA 1
ATOM 1602 C C . LEU A 1 208 ? -15.149 11.013 24.309 1.00 34.88 208 LEU A C 1
ATOM 1604 O O . LEU A 1 208 ? -16.157 10.442 23.905 1.00 34.88 208 LEU A O 1
ATOM 1608 N N . PRO A 1 209 ? -14.497 10.609 25.416 1.00 32.25 209 PRO A N 1
ATOM 1609 C CA . PRO A 1 209 ? -14.614 11.403 26.630 1.00 32.25 209 PRO A CA 1
ATOM 1610 C C . PRO A 1 209 ? -13.266 11.979 27.062 1.00 32.25 209 PRO A C 1
ATOM 1612 O O . PRO A 1 209 ? -12.483 11.352 27.767 1.00 32.25 209 PRO A O 1
ATOM 1615 N N . LEU A 1 210 ? -13.040 13.238 26.706 1.00 49.59 210 LEU A N 1
ATOM 1616 C CA . LEU A 1 210 ? -12.221 14.142 27.505 1.00 49.59 210 LEU A CA 1
ATOM 1617 C C . LEU A 1 210 ? -13.112 15.299 27.968 1.00 49.59 210 LEU A C 1
ATOM 1619 O O . LEU A 1 210 ? -13.169 16.368 27.371 1.00 49.59 210 LEU A O 1
ATOM 1623 N N . GLY A 1 211 ? -13.869 15.043 29.029 1.00 31.67 211 GLY A N 1
ATOM 1624 C CA . GLY A 1 211 ? -14.746 16.027 29.648 1.00 31.67 211 GLY A CA 1
ATOM 1625 C C . GLY A 1 211 ? -15.175 15.566 31.031 1.00 31.67 211 GLY A C 1
ATOM 1626 O O . GLY A 1 211 ? -16.213 14.937 31.169 1.00 31.67 211 GLY A O 1
ATOM 1627 N N . GLY A 1 212 ? -14.336 15.850 32.031 1.00 33.88 212 GLY A N 1
ATOM 1628 C CA . GLY A 1 212 ? -14.705 15.960 33.445 1.00 33.88 212 GLY A CA 1
ATOM 1629 C C . GLY A 1 212 ? -15.653 14.902 34.015 1.00 33.88 212 GLY A C 1
ATOM 1630 O O . GLY A 1 212 ? -16.796 15.214 34.325 1.00 33.88 212 GLY A O 1
ATOM 1631 N N . ALA A 1 213 ? -15.152 13.699 34.292 1.00 29.38 213 ALA A N 1
ATOM 1632 C CA . ALA A 1 213 ? -15.705 12.925 35.396 1.00 29.38 213 ALA A CA 1
ATOM 1633 C C . ALA A 1 213 ? -15.044 13.439 36.680 1.00 29.38 213 ALA A C 1
ATOM 1635 O O . ALA A 1 213 ? -13.907 13.090 37.001 1.00 29.38 213 ALA A O 1
ATOM 1636 N N . THR A 1 214 ? -15.741 14.318 37.397 1.00 28.22 214 THR A N 1
ATOM 1637 C CA . THR A 1 214 ? -15.501 14.524 38.825 1.00 28.22 214 THR A CA 1
ATOM 1638 C C . THR A 1 214 ? -15.523 13.159 39.500 1.00 28.22 214 THR A C 1
ATOM 1640 O O . THR A 1 214 ? -16.571 12.521 39.579 1.00 28.22 214 THR A O 1
ATOM 1643 N N . VAL A 1 215 ? -14.355 12.704 39.946 1.00 34.72 215 VAL A N 1
ATOM 1644 C CA . VAL A 1 215 ? -14.217 11.543 40.822 1.00 34.72 215 VAL A CA 1
ATOM 1645 C C . VAL A 1 215 ? -14.986 11.866 42.111 1.00 34.72 215 VAL A C 1
ATOM 1647 O O . VAL A 1 215 ? -14.647 12.860 42.760 1.00 34.72 215 VAL A O 1
ATOM 1650 N N . PRO A 1 216 ? -16.030 11.105 42.490 1.00 32.44 216 PRO A N 1
ATOM 1651 C CA . PRO A 1 216 ? -16.624 11.254 43.811 1.00 32.44 216 PRO A CA 1
ATOM 1652 C C . PRO A 1 216 ? -15.568 10.900 44.873 1.00 32.44 216 PRO A C 1
ATOM 1654 O O . PRO A 1 216 ? -14.784 9.968 44.673 1.00 32.44 216 PRO A O 1
ATOM 1657 N N . PRO A 1 217 ? -15.480 11.651 45.983 1.00 29.22 217 PRO A N 1
ATOM 1658 C CA . PRO A 1 217 ? -14.435 11.439 46.967 1.00 29.22 217 PRO A CA 1
ATOM 1659 C C . PRO A 1 217 ? -14.734 10.172 47.773 1.00 29.22 217 PRO A C 1
ATOM 1661 O O . PRO A 1 217 ? -15.758 10.088 48.444 1.00 29.22 217 PRO A O 1
ATOM 1664 N N . GLY A 1 218 ? -13.800 9.222 47.739 1.00 31.81 218 GLY A N 1
ATOM 1665 C CA . GLY A 1 218 ? -13.776 8.058 48.623 1.00 31.81 218 GLY A CA 1
ATOM 1666 C C . GLY A 1 218 ? -13.846 6.737 47.868 1.00 31.81 218 GLY A C 1
ATOM 1667 O O . GLY A 1 218 ? -14.905 6.339 47.412 1.00 31.81 218 GLY A O 1
ATOM 1668 N N . GLU A 1 219 ? -12.713 6.048 47.728 1.00 27.73 219 GLU A N 1
ATOM 1669 C CA . GLU A 1 219 ? -12.396 4.886 48.571 1.00 27.73 219 GLU A CA 1
ATOM 1670 C C . GLU A 1 219 ? -11.153 4.147 48.028 1.00 27.73 219 GLU A C 1
ATOM 1672 O O . GLU A 1 219 ? -11.124 3.656 46.909 1.00 27.73 219 GLU A O 1
ATOM 1677 N N . ASN A 1 220 ? -10.120 4.115 48.873 1.00 29.36 220 ASN A N 1
ATOM 1678 C CA . ASN A 1 220 ? -8.985 3.190 48.941 1.00 29.36 220 ASN A CA 1
ATOM 1679 C C . ASN A 1 220 ? -8.007 2.980 47.762 1.00 29.36 220 ASN A C 1
ATOM 1681 O O . ASN A 1 220 ? -8.289 2.431 46.703 1.00 29.36 220 ASN A O 1
ATOM 1685 N N . ARG A 1 221 ? -6.751 3.322 48.086 1.00 35.62 221 ARG A N 1
ATOM 1686 C CA . ARG A 1 221 ? -5.503 2.967 47.405 1.00 35.62 221 ARG A CA 1
ATOM 1687 C C . ARG A 1 221 ? -5.339 1.441 47.311 1.00 35.62 221 ARG A C 1
ATOM 1689 O O . ARG A 1 221 ? -5.297 0.772 48.338 1.00 35.62 221 ARG A O 1
ATOM 1696 N N . GLY A 1 222 ? -5.102 0.938 46.102 1.00 30.66 222 GLY A N 1
ATOM 1697 C CA . GLY A 1 222 ? -4.382 -0.312 45.833 1.00 30.66 222 GLY A CA 1
ATOM 1698 C C . GLY A 1 222 ? -3.181 -0.004 44.925 1.00 30.66 222 GLY A C 1
ATOM 1699 O O . GLY A 1 222 ? -3.280 0.930 44.125 1.00 30.66 222 GLY A O 1
ATOM 1700 N N . PRO A 1 223 ? -2.024 -0.678 45.066 1.00 33.53 223 PRO A N 1
ATOM 1701 C CA . PRO A 1 223 ? -0.802 -0.248 44.402 1.00 33.53 223 PRO A CA 1
ATOM 1702 C C . PRO A 1 223 ? -0.828 -0.545 42.900 1.00 33.53 223 PRO A C 1
ATOM 1704 O O . PRO A 1 223 ? -1.340 -1.570 42.456 1.00 33.53 223 PRO A O 1
ATOM 1707 N N . ALA A 1 224 ? -0.231 0.370 42.137 1.00 36.16 224 ALA A N 1
ATOM 1708 C CA . ALA A 1 224 ? 0.070 0.218 40.723 1.00 36.16 224 ALA A CA 1
ATOM 1709 C C . ALA A 1 224 ? 0.864 -1.074 40.479 1.00 36.16 224 ALA A C 1
ATOM 1711 O O . ALA A 1 224 ? 1.925 -1.269 41.073 1.00 36.16 224 ALA A O 1
ATOM 1712 N N . VAL A 1 225 ? 0.366 -1.938 39.595 1.00 34.53 225 VAL A N 1
ATOM 1713 C CA . VAL A 1 225 ? 1.117 -3.109 39.131 1.00 34.53 225 VAL A CA 1
ATOM 1714 C C . VAL A 1 225 ? 1.927 -2.697 37.894 1.00 34.53 225 VAL A C 1
ATOM 1716 O O . VAL A 1 225 ? 1.339 -2.184 36.937 1.00 34.53 225 VAL A O 1
ATOM 1719 N N . PRO A 1 226 ? 3.262 -2.856 37.909 1.00 35.00 226 PRO A N 1
ATOM 1720 C CA . PRO A 1 226 ? 4.128 -2.504 36.795 1.00 35.00 226 PRO A CA 1
ATOM 1721 C C . PRO A 1 226 ? 4.092 -3.567 35.689 1.00 35.00 226 PRO A C 1
ATOM 1723 O O . PRO A 1 226 ? 3.713 -4.717 35.893 1.00 35.00 226 PRO A O 1
ATOM 1726 N N . MET A 1 227 ? 4.499 -3.146 34.495 1.00 36.16 227 MET A N 1
ATOM 1727 C CA . MET A 1 227 ? 4.751 -4.007 33.342 1.00 36.16 227 MET A CA 1
ATOM 1728 C C . MET A 1 227 ? 5.958 -4.933 33.573 1.00 36.16 227 MET A C 1
ATOM 1730 O O . MET A 1 227 ? 6.929 -4.495 34.182 1.00 36.16 227 MET A O 1
ATOM 1734 N N . LEU A 1 228 ? 5.903 -6.108 32.923 1.00 38.50 228 LEU A N 1
ATOM 1735 C CA . LEU A 1 228 ? 6.917 -7.172 32.742 1.00 38.50 228 LEU A CA 1
ATOM 1736 C C . LEU A 1 228 ? 7.035 -8.215 33.863 1.00 38.50 228 LEU A C 1
ATOM 1738 O O . LEU A 1 228 ? 7.562 -7.913 34.920 1.00 38.50 228 LEU A O 1
ATOM 1742 N N . GLU A 1 229 ? 6.698 -9.473 33.550 1.00 32.03 229 GLU A N 1
ATOM 1743 C CA . GLU A 1 229 ? 7.681 -10.569 33.562 1.00 32.03 229 GLU A CA 1
ATOM 1744 C C . GLU A 1 229 ? 7.164 -11.822 32.839 1.00 32.03 229 GLU A C 1
ATOM 1746 O O . GLU A 1 229 ? 5.963 -12.041 32.685 1.00 32.03 229 GLU A O 1
ATOM 1751 N N . SER A 1 230 ? 8.119 -12.587 32.318 1.00 31.86 230 SER A N 1
ATOM 1752 C CA . SER A 1 230 ? 7.962 -13.818 31.556 1.00 31.86 230 SER A CA 1
ATOM 1753 C C . SER A 1 230 ? 7.634 -15.021 32.452 1.00 31.86 230 SER A C 1
ATOM 1755 O O . SER A 1 230 ? 7.714 -14.944 33.675 1.00 31.86 230 SER A O 1
ATOM 1757 N N . THR A 1 231 ? 7.470 -16.182 31.804 1.00 31.11 231 THR A N 1
ATOM 1758 C CA . THR A 1 231 ? 7.514 -17.558 32.354 1.00 31.11 231 THR A CA 1
ATOM 1759 C C . THR A 1 231 ? 6.242 -18.073 33.039 1.00 31.11 231 THR A C 1
ATOM 1761 O O . THR A 1 231 ? 6.033 -17.870 34.231 1.00 31.11 231 THR A O 1
ATOM 1764 N N . CYS A 1 232 ? 5.435 -18.835 32.298 1.00 34.44 232 CYS A N 1
ATOM 1765 C CA . CYS A 1 232 ? 5.322 -20.301 32.396 1.00 34.44 232 CYS A CA 1
ATOM 1766 C C . CYS A 1 232 ? 4.504 -20.828 31.211 1.00 34.44 232 CYS A C 1
ATOM 1768 O O . CYS A 1 232 ? 3.539 -20.138 30.818 1.00 34.44 232 CYS A O 1
#

InterPro domains:
  IPR001734 Sodium/solute symporter [PF00474] (46-159)
  IPR001734 Sodium/solute symporter [PS50283] (4-185)
  IPR038377 Sodium/glucose symporter superfamily [G3DSA:1.20.1730.10] (31-189)
  IPR052244 High-affinity choline transporter [PTHR45897] (1-155)